Protein AF-A0A6J0BE47-F1 (afdb_monomer_lite)

InterPro domains:
  IPR006875 Sarcoglycan complex subunit protein [PF04790] (50-249)
  IPR027659 Beta-sarcoglycan [PTHR21142] (51-248)

pLDDT: mean 70.29, std 17.67, range [32.28, 96.06]

Radius of gyration: 48.07 Å; chains: 1; bounding box: 128×67×122 Å

Organism: Neodiprion lecontei (NCBI:txid441921)

Structure (mmCIF, N/CA/C/O backbone):
data_AF-A0A6J0BE47-F1
#
_entry.id   AF-A0A6J0BE47-F1
#
loop_
_atom_site.group_PDB
_atom_site.id
_atom_site.type_symbol
_atom_site.label_atom_id
_atom_site.label_alt_id
_atom_site.label_comp_id
_atom_site.label_asym_id
_atom_site.label_entity_id
_atom_site.label_seq_id
_atom_site.pdbx_PDB_ins_code
_atom_site.Cartn_x
_atom_site.Cartn_y
_atom_site.Cartn_z
_atom_site.occupancy
_atom_site.B_iso_or_equiv
_atom_site.auth_seq_id
_atom_site.auth_comp_id
_atom_site.auth_asym_id
_atom_site.auth_atom_id
_atom_site.pdbx_PDB_model_num
ATOM 1 N N . MET A 1 1 ? 49.009 45.629 -25.886 1.00 36.25 1 MET A N 1
ATOM 2 C CA . MET A 1 1 ? 50.258 46.363 -25.590 1.00 36.25 1 MET A CA 1
ATOM 3 C C . MET A 1 1 ? 51.188 45.370 -24.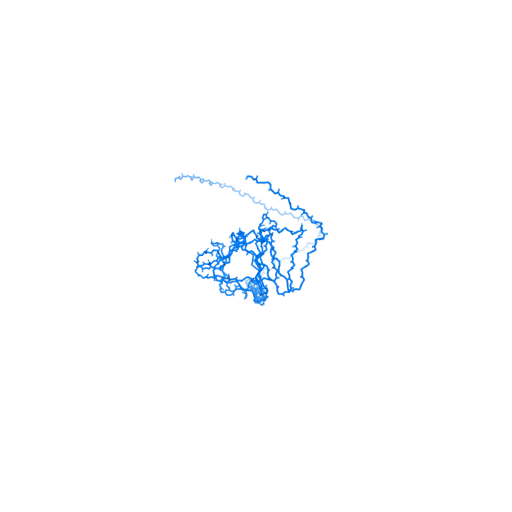891 1.00 36.25 1 MET A C 1
ATOM 5 O O . MET A 1 1 ? 51.024 45.148 -23.706 1.00 36.25 1 MET A O 1
ATOM 9 N N . SER A 1 2 ? 51.802 44.428 -25.613 1.00 39.59 2 SER A N 1
ATOM 10 C CA . SER A 1 2 ? 52.991 44.517 -26.490 1.00 39.59 2 SER A CA 1
ATOM 11 C C . SER A 1 2 ? 54.318 44.462 -25.722 1.00 39.59 2 SER A C 1
ATOM 13 O O . SER A 1 2 ? 54.690 45.449 -25.089 1.00 39.59 2 SER A O 1
ATOM 15 N N . LYS A 1 3 ? 55.012 43.327 -25.860 1.00 40.91 3 LYS A N 1
ATOM 16 C CA . LYS A 1 3 ? 56.464 43.134 -26.071 1.00 40.91 3 LYS A CA 1
ATOM 17 C C . LYS A 1 3 ? 56.686 41.611 -26.057 1.00 40.91 3 LYS A C 1
ATOM 19 O O . LYS A 1 3 ? 56.374 40.988 -25.051 1.00 40.91 3 LYS A O 1
ATOM 24 N N . LEU A 1 4 ? 56.809 40.935 -27.207 1.00 51.59 4 LEU A N 1
ATOM 25 C CA . LEU A 1 4 ? 58.019 40.816 -28.042 1.00 51.59 4 LEU A CA 1
ATOM 26 C C . LEU A 1 4 ? 59.264 40.663 -27.177 1.00 51.59 4 LEU A C 1
ATOM 28 O O . LEU A 1 4 ? 59.586 41.602 -26.463 1.00 51.59 4 LEU A O 1
ATOM 32 N N . ASP A 1 5 ? 59.898 39.496 -27.266 1.00 47.78 5 ASP A N 1
ATOM 33 C CA . ASP A 1 5 ? 61.290 39.401 -27.699 1.00 47.78 5 ASP A CA 1
ATOM 34 C C . ASP A 1 5 ? 61.499 38.021 -28.344 1.00 47.78 5 ASP A C 1
ATOM 36 O O . ASP A 1 5 ? 61.352 36.970 -27.717 1.00 47.78 5 ASP A O 1
ATOM 40 N N . ASP A 1 6 ? 61.738 38.075 -29.653 1.00 49.59 6 ASP A N 1
ATOM 41 C CA . ASP A 1 6 ? 62.355 37.031 -30.456 1.00 49.59 6 ASP A CA 1
ATOM 42 C C . ASP A 1 6 ? 63.818 36.884 -30.021 1.00 49.59 6 ASP A C 1
ATOM 44 O O . ASP A 1 6 ? 64.503 37.892 -29.849 1.00 49.59 6 ASP A O 1
ATOM 48 N N . ASP A 1 7 ? 64.331 35.656 -29.939 1.00 41.53 7 ASP A N 1
ATOM 49 C CA . ASP A 1 7 ? 65.775 35.443 -30.031 1.00 41.53 7 ASP A CA 1
ATOM 50 C C . ASP A 1 7 ? 66.070 34.259 -30.959 1.00 41.53 7 ASP A C 1
ATOM 52 O O . ASP A 1 7 ? 65.857 33.082 -30.652 1.00 41.53 7 ASP A O 1
ATOM 56 N N . LEU A 1 8 ? 66.495 34.624 -32.167 1.00 44.53 8 LEU A N 1
ATOM 57 C CA . LEU A 1 8 ? 67.091 33.764 -33.175 1.00 44.53 8 LEU A CA 1
ATOM 58 C C . LEU A 1 8 ? 68.578 33.644 -32.847 1.00 44.53 8 LEU A C 1
ATOM 60 O O . LEU A 1 8 ? 69.307 34.621 -32.996 1.00 44.53 8 LEU A O 1
ATOM 64 N N . SER A 1 9 ? 69.076 32.445 -32.537 1.00 39.44 9 SER A N 1
ATOM 65 C CA . SER A 1 9 ? 70.497 32.179 -32.772 1.00 39.44 9 SER A CA 1
ATOM 66 C C . SER A 1 9 ? 70.799 30.721 -33.106 1.00 39.44 9 SER A C 1
ATOM 68 O O . SER A 1 9 ? 70.671 29.792 -32.313 1.00 39.44 9 SER A O 1
ATOM 70 N N . ASN A 1 10 ? 71.192 30.595 -34.364 1.00 43.69 10 ASN A N 1
ATOM 71 C CA . ASN A 1 10 ? 71.852 29.520 -35.075 1.00 43.69 10 ASN A CA 1
ATOM 72 C C . ASN A 1 10 ? 73.068 28.943 -34.320 1.00 43.69 10 ASN A C 1
ATOM 74 O O . ASN A 1 10 ? 73.946 29.694 -33.906 1.00 43.69 10 ASN A O 1
ATOM 78 N N . SER A 1 11 ? 73.179 27.615 -34.222 1.00 47.88 11 SER A N 1
ATOM 79 C CA . SER A 1 11 ? 74.484 26.931 -34.201 1.00 47.88 11 SER A CA 1
ATOM 80 C C . SER A 1 11 ? 74.349 25.425 -34.464 1.00 47.88 11 SER A C 1
ATOM 82 O O . SER A 1 11 ? 73.858 24.649 -33.652 1.00 47.88 11 SER A O 1
ATOM 84 N N . ASP A 1 12 ? 74.744 25.060 -35.680 1.00 41.06 12 ASP A N 1
ATOM 85 C CA . ASP A 1 12 ? 75.615 23.942 -36.048 1.00 41.06 12 ASP A CA 1
ATOM 86 C C . ASP A 1 12 ? 75.490 22.559 -35.369 1.00 41.06 12 ASP A C 1
ATOM 88 O O . ASP A 1 12 ? 75.815 22.318 -34.210 1.00 41.06 12 ASP A O 1
ATOM 92 N N . LYS A 1 13 ? 75.148 21.602 -36.243 1.00 44.91 13 LYS A N 1
ATOM 93 C CA . LYS A 1 13 ? 75.362 20.143 -36.192 1.00 44.91 13 LYS A CA 1
ATOM 94 C C . LYS A 1 13 ? 76.808 19.780 -35.755 1.00 44.91 13 LYS A C 1
ATOM 96 O O . LYS A 1 13 ? 77.714 20.575 -35.995 1.00 44.91 13 LYS A O 1
ATOM 101 N N . PRO A 1 14 ? 77.090 18.542 -35.283 1.00 48.34 14 PRO A N 1
ATOM 102 C CA . PRO A 1 14 ? 77.301 17.436 -36.233 1.00 48.34 14 PRO A CA 1
ATOM 103 C C . PRO A 1 14 ? 76.841 16.027 -35.783 1.00 48.34 14 PRO A C 1
ATOM 105 O O . PRO A 1 14 ? 76.916 15.642 -34.625 1.00 48.34 14 PRO A O 1
ATOM 108 N N . LEU A 1 15 ? 76.402 15.260 -36.790 1.00 48.44 15 LEU A N 1
ATOM 109 C CA . LEU A 1 15 ? 76.732 13.856 -37.098 1.00 48.44 15 LEU A CA 1
ATOM 110 C C . LEU A 1 15 ? 77.037 12.886 -35.936 1.00 48.44 15 LEU A C 1
ATOM 112 O O . LEU A 1 15 ? 78.142 12.878 -35.402 1.00 48.44 15 LEU A O 1
ATOM 116 N N . ILE A 1 16 ? 76.147 11.907 -35.729 1.00 45.53 16 ILE A N 1
ATOM 117 C CA . ILE A 1 16 ? 76.537 10.578 -35.230 1.00 45.53 16 ILE A CA 1
ATOM 118 C C . ILE A 1 16 ? 76.177 9.529 -36.284 1.00 45.53 16 ILE A C 1
ATOM 120 O O . ILE A 1 16 ? 75.067 9.010 -36.357 1.00 45.53 16 ILE A O 1
ATOM 124 N N . THR A 1 17 ? 77.169 9.234 -37.116 1.00 43.97 17 THR A N 1
ATOM 125 C CA . THR A 1 17 ? 77.389 7.926 -37.735 1.00 43.97 17 THR A CA 1
ATOM 126 C C . THR A 1 17 ? 78.241 7.099 -36.781 1.00 43.97 17 THR A C 1
ATOM 128 O O . THR A 1 17 ? 79.364 7.503 -36.487 1.00 43.97 17 THR A O 1
ATOM 131 N N . GLN A 1 18 ? 77.777 5.924 -36.357 1.00 44.31 18 GLN A N 1
ATOM 132 C CA . GLN A 1 18 ? 78.669 4.888 -35.835 1.00 44.31 18 GLN A CA 1
ATOM 133 C C . GLN A 1 18 ? 78.236 3.511 -36.340 1.00 44.31 18 GLN A C 1
ATOM 135 O O . GLN A 1 18 ? 77.236 2.942 -35.916 1.00 44.31 18 GLN A O 1
ATOM 140 N N . ASN A 1 19 ? 79.035 3.007 -37.280 1.00 38.12 19 ASN A N 1
ATOM 141 C CA . ASN A 1 19 ? 79.150 1.598 -37.618 1.00 38.12 19 ASN A CA 1
ATOM 142 C C . ASN A 1 19 ? 80.117 0.948 -36.624 1.00 38.12 19 ASN A C 1
ATOM 144 O O . ASN A 1 19 ? 81.231 1.440 -36.453 1.00 38.12 19 ASN A O 1
ATOM 148 N N . PHE A 1 20 ? 79.731 -0.187 -36.053 1.00 38.75 20 PHE A N 1
ATOM 149 C CA . PHE A 1 20 ? 80.649 -1.145 -35.444 1.00 38.75 20 PHE A CA 1
ATOM 150 C C . PHE A 1 20 ? 80.062 -2.543 -35.645 1.00 38.75 20 PHE A C 1
ATOM 152 O O . PHE A 1 20 ? 79.102 -2.909 -34.977 1.00 38.75 20 PHE A O 1
ATOM 159 N N . ASN A 1 21 ? 80.637 -3.327 -36.559 1.00 37.16 21 ASN A N 1
ATOM 160 C CA . ASN A 1 21 ? 80.976 -4.700 -36.200 1.00 37.16 21 ASN A CA 1
ATOM 161 C C . ASN A 1 21 ? 82.066 -5.287 -37.105 1.00 37.16 21 ASN A C 1
ATOM 163 O O . ASN A 1 21 ? 81.846 -5.641 -38.259 1.00 37.16 21 ASN A O 1
ATOM 167 N N . GLN A 1 22 ? 83.263 -5.286 -36.521 1.00 39.03 22 GLN A N 1
ATOM 168 C CA . GLN A 1 22 ? 84.246 -6.365 -36.461 1.00 39.03 22 GLN A CA 1
ATOM 169 C C . GLN A 1 22 ? 84.356 -7.342 -37.638 1.00 39.03 22 GLN A C 1
ATOM 171 O O . GLN A 1 22 ? 83.590 -8.283 -37.814 1.00 39.03 22 GLN A O 1
ATOM 176 N N . ASN A 1 23 ? 85.457 -7.139 -38.355 1.00 32.97 23 ASN A N 1
ATOM 177 C CA . ASN A 1 23 ? 86.128 -8.091 -39.219 1.00 32.97 23 ASN A CA 1
ATOM 178 C C . ASN A 1 23 ? 86.939 -9.086 -38.361 1.00 32.97 23 ASN A C 1
ATOM 180 O O . ASN A 1 23 ? 87.526 -8.656 -37.369 1.00 32.97 23 ASN A O 1
ATOM 184 N N . ASN A 1 24 ? 86.994 -10.366 -38.754 1.00 36.69 24 ASN A N 1
ATOM 185 C CA . ASN A 1 24 ? 88.141 -11.279 -38.590 1.00 36.69 24 ASN A CA 1
ATOM 186 C C . ASN A 1 24 ? 87.805 -12.666 -39.175 1.00 36.69 24 ASN A C 1
ATOM 188 O O . ASN A 1 24 ? 87.091 -13.440 -38.546 1.00 36.69 24 ASN A O 1
ATOM 192 N N . ASN A 1 25 ? 88.371 -13.019 -40.334 1.00 34.97 25 ASN A N 1
ATOM 193 C CA . ASN A 1 25 ? 89.325 -14.130 -40.405 1.00 34.97 25 ASN A CA 1
ATOM 194 C C . ASN A 1 25 ? 90.019 -14.247 -41.770 1.00 34.97 25 ASN A C 1
ATOM 196 O O . ASN A 1 25 ? 89.529 -13.811 -42.807 1.00 34.97 25 ASN A O 1
ATOM 200 N N . VAL A 1 26 ? 91.218 -14.806 -41.675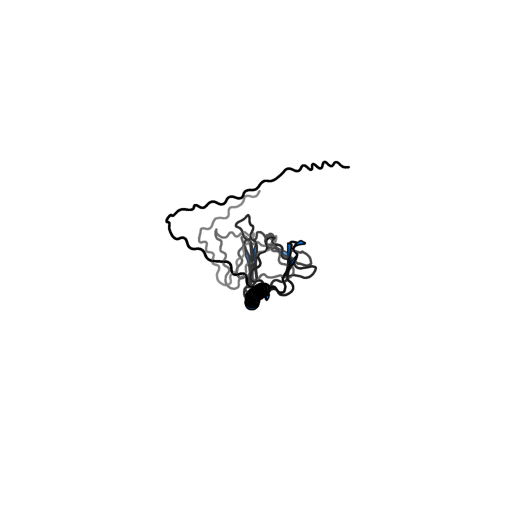 1.00 37.16 26 VAL A N 1
ATOM 201 C CA . VAL A 1 26 ? 92.359 -14.798 -42.593 1.00 37.16 26 VAL A CA 1
ATOM 202 C C . VAL A 1 26 ? 92.269 -15.934 -43.626 1.00 37.16 26 VAL A C 1
ATOM 204 O O . VAL A 1 26 ? 91.731 -16.990 -43.316 1.00 37.16 26 VAL A O 1
ATOM 207 N N . VAL A 1 27 ? 92.852 -15.737 -44.818 1.00 36.44 27 VAL A N 1
ATOM 208 C CA . VAL A 1 27 ? 93.863 -16.597 -45.492 1.00 36.44 27 VAL A CA 1
ATOM 209 C C . VAL A 1 27 ? 93.905 -16.297 -46.999 1.00 36.44 27 VAL A C 1
ATOM 211 O O . VAL A 1 27 ? 92.924 -15.942 -47.641 1.00 36.44 27 VAL A O 1
ATOM 214 N N . SER A 1 28 ? 95.131 -16.350 -47.501 1.00 38.53 28 SER A N 1
ATOM 215 C CA . SER A 1 28 ? 95.681 -15.866 -48.756 1.00 38.53 28 SER A CA 1
ATOM 216 C C . SER A 1 28 ? 95.342 -16.687 -50.009 1.00 38.53 28 SER A C 1
ATOM 218 O O . SER A 1 28 ? 94.909 -17.832 -49.940 1.00 38.53 28 SER A O 1
ATOM 220 N N . LEU A 1 29 ? 95.753 -16.089 -51.139 1.00 32.28 29 LEU A N 1
ATOM 221 C CA . LEU A 1 29 ? 96.342 -16.711 -52.336 1.00 32.28 29 LEU A CA 1
ATOM 222 C C . LEU A 1 29 ? 95.445 -16.747 -53.585 1.00 32.28 29 LEU A C 1
ATOM 224 O O . LEU A 1 29 ? 94.452 -17.457 -53.645 1.00 32.28 29 LEU A O 1
ATOM 228 N N . GLY A 1 30 ? 95.883 -16.041 -54.637 1.00 33.03 30 GLY A N 1
ATOM 229 C CA . GLY A 1 30 ? 95.417 -16.291 -56.005 1.00 33.03 30 GLY A CA 1
ATOM 230 C C . GLY A 1 30 ? 95.186 -15.043 -56.852 1.00 33.03 30 GLY A C 1
ATOM 231 O O . GLY A 1 30 ? 94.082 -14.529 -56.949 1.00 33.03 30 GLY A O 1
ATOM 232 N N . LYS A 1 31 ? 96.243 -14.579 -57.515 1.00 36.06 31 LYS A N 1
ATOM 233 C CA . LYS A 1 31 ? 96.233 -13.560 -58.571 1.00 36.06 31 LYS A CA 1
ATOM 234 C C . LYS A 1 31 ? 95.618 -14.137 -59.854 1.00 36.06 31 LYS A C 1
ATOM 236 O O . LYS A 1 31 ? 96.175 -15.095 -60.374 1.00 36.06 31 LYS A O 1
ATOM 241 N N . ALA A 1 32 ? 94.598 -13.501 -60.434 1.00 35.31 32 ALA A N 1
ATOM 242 C CA . ALA A 1 32 ? 94.396 -13.479 -61.888 1.00 35.31 32 ALA A CA 1
ATOM 243 C C . ALA A 1 32 ? 93.455 -12.344 -62.317 1.00 35.31 32 ALA A C 1
ATOM 245 O O . ALA A 1 32 ? 92.525 -11.959 -61.622 1.00 35.31 32 ALA A O 1
ATOM 246 N N . ARG A 1 33 ? 93.780 -11.795 -63.480 1.00 35.81 33 ARG A N 1
ATOM 247 C CA . ARG A 1 33 ? 93.355 -10.538 -64.092 1.00 35.81 33 ARG A CA 1
ATOM 248 C C . ARG A 1 33 ? 92.400 -10.874 -65.244 1.00 35.81 33 ARG A C 1
ATOM 250 O O . ARG A 1 33 ? 92.713 -11.777 -66.009 1.00 35.81 33 ARG A O 1
ATOM 257 N N . GLY A 1 34 ? 91.304 -10.135 -65.407 1.00 33.41 34 GLY A N 1
ATOM 258 C CA . GLY A 1 34 ? 90.410 -10.245 -66.572 1.00 33.41 34 GLY A CA 1
ATOM 259 C C . GLY A 1 34 ? 89.358 -9.136 -66.554 1.00 33.41 34 GLY A C 1
ATOM 260 O O . GLY A 1 34 ? 88.431 -9.185 -65.762 1.00 33.41 34 GLY A O 1
ATOM 261 N N . THR A 1 35 ? 89.651 -7.992 -67.177 1.00 33.62 35 THR A N 1
ATOM 262 C CA . THR A 1 35 ? 89.103 -7.549 -68.480 1.00 33.62 35 THR A CA 1
ATOM 263 C C . THR A 1 35 ? 87.635 -7.124 -68.438 1.00 33.62 35 THR A C 1
ATOM 265 O O . THR A 1 35 ? 86.729 -7.944 -68.339 1.00 33.62 35 THR A O 1
ATOM 268 N N . MET A 1 36 ? 87.455 -5.806 -68.578 1.00 42.19 36 MET A N 1
ATOM 269 C CA . MET A 1 36 ? 86.211 -5.099 -68.876 1.00 42.19 36 MET A CA 1
ATOM 270 C C . MET A 1 36 ? 85.424 -5.753 -70.016 1.00 42.19 36 MET A C 1
ATOM 272 O O . MET A 1 36 ? 85.999 -6.115 -71.044 1.00 42.19 36 MET A O 1
ATOM 276 N N . LYS A 1 37 ? 84.097 -5.774 -69.874 1.00 35.56 37 LYS A N 1
ATOM 277 C CA . LYS A 1 37 ? 83.178 -5.810 -71.008 1.00 35.56 37 LYS A CA 1
ATOM 278 C C . LYS A 1 37 ? 82.039 -4.833 -70.740 1.00 35.56 37 LYS A C 1
ATOM 280 O O . LYS A 1 37 ? 81.148 -5.101 -69.942 1.00 35.56 37 LYS A O 1
ATOM 285 N N . ASP A 1 38 ? 82.155 -3.679 -71.380 1.00 44.16 38 ASP A N 1
ATOM 286 C CA . ASP A 1 38 ? 81.067 -2.738 -71.598 1.00 44.16 38 ASP A CA 1
ATOM 287 C C . ASP A 1 38 ? 80.111 -3.329 -72.648 1.00 44.16 38 ASP A C 1
ATOM 289 O O . ASP A 1 38 ? 80.543 -4.052 -73.555 1.00 44.16 38 ASP A O 1
ATOM 293 N N . GLY A 1 39 ? 78.813 -3.079 -72.500 1.00 35.91 39 GLY A N 1
ATOM 294 C CA . GLY A 1 39 ? 77.796 -3.692 -73.351 1.00 35.91 39 GLY A CA 1
ATOM 295 C C . GLY A 1 39 ? 76.375 -3.557 -72.822 1.00 35.91 39 GLY A C 1
ATOM 296 O O . GLY A 1 39 ? 75.820 -4.517 -72.303 1.00 35.91 39 GLY A O 1
ATOM 297 N N . SER A 1 40 ? 75.806 -2.362 -73.010 1.00 44.91 40 SER A N 1
ATOM 298 C CA . SER A 1 40 ? 74.410 -2.087 -73.401 1.00 44.91 40 SER A CA 1
ATOM 299 C C . SER A 1 40 ? 73.279 -2.947 -72.814 1.00 44.91 40 SER A C 1
ATOM 301 O O . SER A 1 40 ? 73.156 -4.114 -73.173 1.00 44.91 40 SER A O 1
ATOM 303 N N . SER A 1 41 ? 72.327 -2.320 -72.105 1.00 36.44 41 SER A N 1
ATOM 304 C CA . SER A 1 41 ? 70.873 -2.508 -72.319 1.00 36.44 41 SER A CA 1
ATOM 305 C C . SER A 1 41 ? 70.036 -1.569 -71.441 1.00 36.44 41 SER A C 1
ATOM 307 O O . SER A 1 41 ? 70.075 -1.627 -70.216 1.00 36.44 41 SER A O 1
ATOM 309 N N . ARG A 1 42 ? 69.218 -0.733 -72.091 1.00 47.75 42 ARG A N 1
ATOM 310 C CA . ARG A 1 42 ? 68.018 -0.115 -71.506 1.00 47.75 42 ARG A CA 1
ATOM 311 C C . ARG A 1 42 ? 67.118 -1.207 -70.911 1.00 47.75 42 ARG A C 1
ATOM 313 O O . ARG A 1 42 ? 66.815 -2.158 -71.620 1.00 47.75 42 ARG A O 1
ATOM 320 N N . SER A 1 43 ? 66.574 -1.014 -69.711 1.00 35.66 43 SER A N 1
ATOM 321 C CA . SER A 1 43 ? 65.184 -1.413 -69.436 1.00 35.66 43 SER A CA 1
ATOM 322 C C . SER A 1 43 ? 64.622 -0.690 -68.209 1.00 35.66 43 SER A C 1
ATOM 324 O O . SER A 1 43 ? 64.929 -0.964 -67.055 1.00 35.66 43 SER A O 1
ATOM 326 N N . SER A 1 44 ? 63.761 0.273 -68.500 1.00 50.47 44 SER A N 1
ATOM 327 C CA . SER A 1 44 ? 62.775 0.863 -67.607 1.00 50.47 44 SER A CA 1
ATOM 328 C C . SER A 1 44 ? 61.802 -0.212 -67.110 1.00 50.47 44 SER A C 1
ATOM 330 O O . SER A 1 44 ? 60.849 -0.530 -67.815 1.00 50.47 44 SER A O 1
ATOM 332 N N . THR A 1 45 ? 62.025 -0.793 -65.929 1.00 45.03 45 THR A N 1
ATOM 333 C CA . THR A 1 45 ? 61.049 -1.696 -65.283 1.00 45.03 45 THR A CA 1
ATOM 334 C C . THR A 1 45 ? 61.153 -1.660 -63.753 1.00 45.03 45 THR A C 1
ATOM 336 O O . THR A 1 45 ? 61.503 -2.647 -63.116 1.00 45.03 45 THR A O 1
ATOM 339 N N . THR A 1 46 ? 60.826 -0.532 -63.118 1.00 47.69 46 THR A N 1
ATOM 340 C CA . THR A 1 46 ? 60.695 -0.488 -61.642 1.00 47.69 46 THR A CA 1
ATOM 341 C C . THR A 1 46 ? 59.319 -0.070 -61.123 1.00 47.69 46 THR A C 1
ATOM 343 O O . THR A 1 46 ? 59.033 -0.334 -59.958 1.00 47.69 46 THR A O 1
ATOM 346 N N . ASP A 1 47 ? 58.406 0.435 -61.959 1.00 52.81 47 ASP A N 1
ATOM 347 C CA . ASP A 1 47 ? 57.096 0.908 -61.469 1.00 52.81 47 ASP A CA 1
ATOM 348 C C . ASP A 1 47 ? 56.016 -0.182 -61.324 1.00 52.81 47 ASP A C 1
ATOM 350 O O . ASP A 1 47 ? 55.137 -0.084 -60.469 1.00 52.81 47 ASP A O 1
ATOM 354 N N . VAL A 1 48 ? 56.111 -1.299 -62.053 1.00 51.97 48 VAL A N 1
ATOM 355 C CA . VAL A 1 48 ? 55.040 -2.324 -62.083 1.00 51.97 48 VAL A CA 1
ATOM 356 C C . VAL A 1 48 ? 54.965 -3.159 -60.788 1.00 51.97 48 VAL A C 1
ATOM 358 O O . VAL A 1 48 ? 53.930 -3.746 -60.465 1.00 51.97 48 VAL A O 1
ATOM 361 N N . SER A 1 49 ? 56.050 -3.216 -60.006 1.00 53.81 49 SER A N 1
ATOM 362 C CA . SER A 1 49 ? 56.103 -4.006 -58.762 1.00 53.81 49 SER A CA 1
ATOM 363 C C . SER A 1 49 ? 55.491 -3.289 -57.549 1.00 53.81 49 SER A C 1
ATOM 365 O O . SER A 1 49 ? 55.074 -3.945 -56.591 1.00 53.81 49 SER A O 1
ATOM 367 N N . SER A 1 50 ? 55.408 -1.955 -57.597 1.00 56.22 50 SER A N 1
ATOM 368 C CA . SER A 1 50 ? 54.835 -1.116 -56.537 1.00 56.22 50 SER A CA 1
ATOM 369 C C . SER A 1 50 ? 53.305 -1.141 -56.576 1.00 56.22 50 SER A C 1
ATOM 371 O O . SER A 1 50 ? 52.652 -1.282 -55.539 1.00 56.22 50 SER A O 1
ATOM 373 N N . GLU A 1 51 ? 52.716 -1.125 -57.775 1.00 58.91 51 GLU A N 1
ATOM 374 C CA . GLU A 1 51 ? 51.260 -1.143 -57.940 1.00 58.91 51 GLU A CA 1
ATOM 375 C C . GLU A 1 51 ? 50.626 -2.461 -57.482 1.00 58.91 51 GLU A C 1
ATOM 377 O O . GLU A 1 51 ? 49.636 -2.449 -56.754 1.00 58.91 51 GLU A O 1
ATOM 382 N N . ARG A 1 52 ? 51.236 -3.615 -57.789 1.00 66.50 52 ARG A N 1
ATOM 383 C CA . ARG A 1 52 ? 50.734 -4.935 -57.347 1.00 66.50 52 ARG A CA 1
ATOM 384 C C . ARG A 1 52 ? 50.693 -5.081 -55.823 1.00 66.50 52 ARG A C 1
ATOM 386 O O . ARG A 1 52 ? 49.768 -5.685 -55.283 1.00 66.50 52 ARG A O 1
ATOM 393 N N . LYS A 1 53 ? 51.671 -4.496 -55.121 1.00 73.56 53 LYS A N 1
ATOM 394 C CA . LYS A 1 53 ? 51.704 -4.470 -53.649 1.00 73.56 53 LYS A CA 1
ATOM 395 C C . LYS A 1 53 ? 50.596 -3.583 -53.082 1.00 73.56 53 LYS A C 1
ATOM 397 O O . LYS A 1 53 ? 49.980 -3.959 -52.089 1.00 73.56 53 LYS A O 1
ATOM 402 N N . ARG A 1 54 ? 50.283 -2.461 -53.744 1.00 80.38 54 ARG A N 1
ATOM 403 C CA . ARG A 1 54 ? 49.138 -1.608 -53.386 1.00 80.38 54 ARG A CA 1
ATOM 404 C C . ARG A 1 54 ? 47.815 -2.357 -53.549 1.00 80.38 54 ARG A C 1
ATOM 406 O O . ARG A 1 54 ? 47.023 -2.339 -52.617 1.00 80.38 54 ARG A O 1
ATOM 413 N N . TYR A 1 55 ? 47.603 -3.084 -54.648 1.00 81.12 55 TYR A N 1
ATOM 414 C CA . TYR A 1 55 ? 46.382 -3.888 -54.829 1.00 81.12 55 TYR A CA 1
ATOM 415 C C . TYR A 1 55 ? 46.221 -4.987 -53.770 1.00 81.12 55 TYR A C 1
ATOM 417 O O . TYR A 1 55 ? 45.115 -5.208 -53.286 1.00 81.12 55 TYR A O 1
ATOM 425 N N . CYS A 1 56 ? 47.315 -5.632 -53.355 1.00 83.00 56 CYS A N 1
ATOM 426 C CA . CYS A 1 56 ? 47.287 -6.613 -52.267 1.00 83.00 56 CYS A CA 1
AT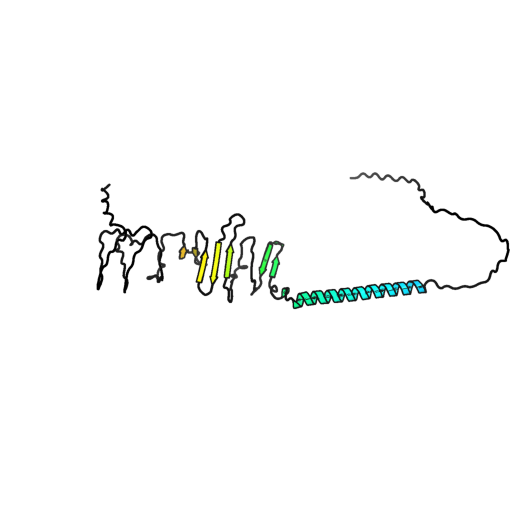OM 427 C C . CYS A 1 56 ? 46.859 -5.978 -50.930 1.00 83.00 56 CYS A C 1
ATOM 429 O O . CYS A 1 56 ? 46.004 -6.519 -50.232 1.00 83.00 56 CYS A O 1
ATOM 431 N N . LEU A 1 57 ? 47.389 -4.792 -50.608 1.00 86.62 57 LEU A N 1
ATOM 432 C CA . LEU A 1 57 ? 46.993 -4.045 -49.411 1.00 86.62 57 LEU A CA 1
ATOM 433 C C . LEU A 1 57 ? 45.524 -3.611 -49.466 1.00 86.62 57 LEU A C 1
ATOM 435 O O . LEU A 1 57 ? 44.806 -3.787 -48.487 1.00 86.62 57 LEU A O 1
ATOM 439 N N . TRP A 1 58 ? 45.058 -3.106 -50.610 1.00 91.19 58 TRP A N 1
ATOM 440 C CA . TRP A 1 58 ? 43.653 -2.734 -50.801 1.00 91.19 58 TRP A CA 1
ATOM 441 C C . TRP A 1 58 ? 42.709 -3.937 -50.673 1.00 91.19 58 TRP A C 1
ATOM 443 O O . TRP A 1 58 ? 41.667 -3.820 -50.032 1.00 91.19 58 TRP A O 1
ATOM 453 N N . MET A 1 59 ? 43.092 -5.108 -51.191 1.00 90.69 59 MET A N 1
ATOM 454 C CA . MET A 1 59 ? 42.326 -6.349 -51.016 1.00 90.69 59 MET A CA 1
ATOM 455 C C . MET A 1 59 ? 42.303 -6.825 -49.560 1.00 90.69 59 MET A C 1
ATOM 457 O O . MET A 1 59 ? 41.262 -7.274 -49.087 1.00 90.69 59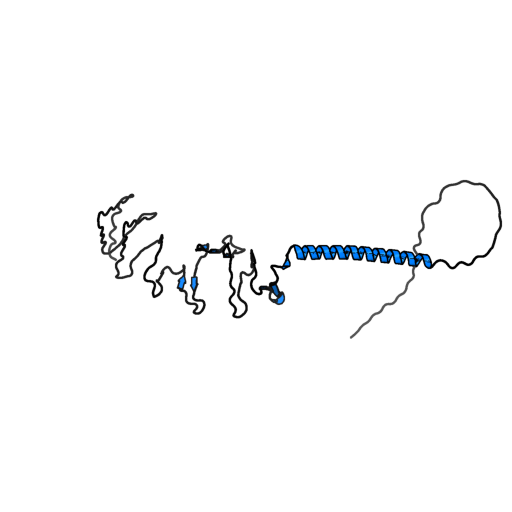 MET A O 1
ATOM 461 N N . LEU A 1 60 ? 43.414 -6.699 -48.826 1.00 88.56 60 LEU A N 1
ATOM 462 C CA . LEU A 1 60 ? 43.474 -7.035 -47.401 1.00 88.56 60 LEU A CA 1
ATOM 463 C C . LEU A 1 60 ? 42.583 -6.104 -46.564 1.00 88.56 60 LEU A C 1
ATOM 465 O O . LEU A 1 60 ? 41.849 -6.575 -45.698 1.00 88.56 60 LEU A O 1
ATOM 469 N N . ILE A 1 61 ? 42.617 -4.799 -46.847 1.00 94.00 61 ILE A N 1
ATOM 470 C CA . ILE A 1 61 ? 41.761 -3.793 -46.201 1.00 94.00 61 ILE A CA 1
ATOM 471 C C . ILE A 1 61 ? 40.288 -4.085 -46.491 1.00 94.00 61 ILE A C 1
ATOM 473 O O . ILE A 1 61 ? 39.469 -4.057 -45.576 1.00 94.00 61 ILE A O 1
ATOM 477 N N . PHE A 1 62 ? 39.954 -4.415 -47.741 1.00 93.44 62 PHE A N 1
ATOM 478 C CA . PHE A 1 62 ? 38.597 -4.794 -48.124 1.00 93.44 62 PHE A CA 1
ATOM 479 C C . PHE A 1 62 ? 38.134 -6.060 -47.393 1.00 93.44 62 PHE A C 1
ATOM 481 O O . PHE A 1 62 ? 37.053 -6.065 -46.811 1.00 93.44 62 PHE A O 1
ATOM 488 N N . LEU A 1 63 ? 38.965 -7.106 -47.352 1.00 92.81 63 LEU A N 1
ATOM 489 C CA . LEU A 1 63 ? 38.660 -8.354 -46.649 1.00 92.81 63 LEU A CA 1
ATOM 490 C C . LEU A 1 63 ? 38.451 -8.124 -45.145 1.00 92.81 63 LEU A C 1
ATOM 492 O O . LEU A 1 63 ? 37.494 -8.640 -44.569 1.00 92.81 63 LEU A O 1
ATOM 496 N N . LEU A 1 64 ? 39.313 -7.320 -44.516 1.00 93.00 64 LEU A N 1
ATOM 497 C CA . LEU A 1 64 ? 39.178 -6.953 -43.108 1.00 93.00 64 LEU A CA 1
ATOM 498 C C . LEU A 1 64 ? 37.914 -6.115 -42.867 1.00 93.00 64 LEU A C 1
ATOM 500 O O . LEU A 1 64 ? 37.223 -6.319 -41.870 1.00 93.00 64 LEU A O 1
ATOM 504 N N . GLY A 1 65 ? 37.577 -5.228 -43.805 1.00 95.19 65 GLY A N 1
ATOM 505 C CA . GLY A 1 65 ? 36.335 -4.462 -43.805 1.00 95.19 65 GLY A CA 1
ATOM 506 C C . GLY A 1 65 ? 35.104 -5.362 -43.860 1.00 95.19 65 GLY A C 1
ATOM 507 O O . GLY A 1 65 ? 34.213 -5.211 -43.031 1.00 95.19 65 GLY A O 1
ATOM 508 N N . VAL A 1 66 ? 35.077 -6.347 -44.762 1.00 96.06 66 VAL A N 1
ATOM 509 C CA . VAL A 1 66 ? 33.985 -7.332 -44.864 1.00 96.06 66 VAL A CA 1
ATOM 510 C C . VAL A 1 66 ? 33.871 -8.163 -43.585 1.00 96.06 66 VAL A C 1
ATOM 512 O O . VAL A 1 66 ? 32.768 -8.342 -43.074 1.00 96.06 66 VAL A O 1
ATOM 515 N N . MET A 1 67 ? 34.994 -8.617 -43.021 1.00 95.44 67 MET A N 1
ATOM 516 C CA . MET A 1 67 ? 35.009 -9.350 -41.750 1.00 95.44 67 MET A CA 1
ATOM 517 C C . MET A 1 67 ? 34.433 -8.501 -40.603 1.00 95.44 67 MET A C 1
ATOM 519 O O . MET A 1 67 ? 33.608 -8.978 -39.823 1.00 95.44 67 MET A O 1
ATOM 523 N N . GLY A 1 68 ? 34.822 -7.225 -40.528 1.00 95.56 68 GLY A N 1
ATOM 524 C CA . GLY A 1 68 ? 34.281 -6.268 -39.563 1.00 95.56 68 GLY A CA 1
ATOM 525 C C . GLY A 1 68 ? 32.788 -6.006 -39.765 1.00 95.56 68 GLY A C 1
ATOM 526 O O . GLY A 1 68 ? 32.036 -5.978 -38.794 1.00 95.56 68 GLY A O 1
ATOM 527 N N . LEU A 1 69 ? 32.341 -5.888 -41.015 1.00 95.88 69 LEU A N 1
ATOM 528 C CA . LEU A 1 69 ? 30.939 -5.672 -41.371 1.00 95.88 69 LEU A CA 1
ATOM 529 C C . LEU A 1 69 ? 30.071 -6.889 -41.014 1.00 95.88 69 LEU A C 1
ATOM 531 O O . LEU A 1 69 ? 28.976 -6.728 -40.482 1.00 95.88 69 LEU A O 1
ATOM 535 N N . CYS A 1 70 ? 30.578 -8.107 -41.222 1.00 95.50 70 CYS A N 1
ATOM 536 C CA . CYS A 1 70 ? 29.933 -9.337 -40.758 1.00 95.50 70 CYS A CA 1
ATOM 537 C C . CYS A 1 70 ? 29.826 -9.382 -39.231 1.00 95.50 70 CYS A C 1
ATOM 539 O O . CYS A 1 70 ? 28.759 -9.693 -38.707 1.00 95.50 70 CYS A O 1
ATOM 541 N N . ASN A 1 71 ? 30.892 -9.024 -38.510 1.00 93.62 71 ASN A N 1
ATOM 542 C CA . ASN A 1 71 ? 30.854 -8.953 -37.047 1.00 93.62 71 ASN A CA 1
ATOM 543 C C . ASN A 1 71 ? 29.887 -7.872 -36.546 1.00 93.62 71 ASN A C 1
ATOM 545 O O . ASN A 1 71 ? 29.205 -8.074 -35.540 1.00 93.62 71 ASN A O 1
ATOM 549 N N . LEU A 1 72 ? 29.781 -6.751 -37.262 1.00 92.81 72 LEU A N 1
ATOM 550 C CA . LEU A 1 72 ? 28.806 -5.703 -36.982 1.00 92.81 72 LEU A CA 1
ATOM 551 C C . LEU A 1 72 ? 27.380 -6.218 -37.193 1.00 92.81 72 LEU A C 1
ATOM 553 O O . LEU A 1 72 ? 26.553 -6.083 -36.297 1.00 92.81 72 LEU A O 1
ATOM 557 N N . PHE A 1 73 ? 27.099 -6.864 -38.326 1.00 94.56 73 PHE A N 1
ATOM 558 C CA . PHE A 1 73 ? 25.785 -7.448 -38.591 1.00 94.56 73 PHE A CA 1
ATOM 559 C C . PHE A 1 73 ? 25.417 -8.544 -37.596 1.00 94.56 73 PHE A C 1
ATOM 561 O O . PHE A 1 73 ? 24.270 -8.597 -37.156 1.00 94.56 73 PHE A O 1
ATOM 568 N N . LEU A 1 74 ? 26.369 -9.386 -37.196 1.00 90.56 74 LEU A N 1
ATOM 569 C CA . LEU A 1 74 ? 26.148 -10.413 -36.182 1.00 90.56 74 LEU A CA 1
ATOM 570 C C . LEU A 1 74 ? 25.847 -9.778 -34.822 1.00 90.56 74 LEU A C 1
ATOM 572 O O . LEU A 1 74 ? 24.895 -10.182 -34.163 1.00 90.56 74 LEU A O 1
ATOM 576 N N . SER A 1 75 ? 26.578 -8.727 -34.449 1.00 90.69 75 SER A N 1
ATOM 577 C CA . SER A 1 75 ? 26.309 -7.962 -33.228 1.00 90.69 75 SER A CA 1
ATOM 578 C C . SER A 1 75 ? 24.922 -7.315 -33.267 1.00 90.69 75 SER A C 1
ATOM 580 O O . SER A 1 75 ? 24.150 -7.485 -32.329 1.00 90.69 75 SER A O 1
ATOM 582 N N . ILE A 1 76 ? 24.556 -6.650 -34.369 1.00 88.56 76 ILE A N 1
ATOM 583 C CA . ILE A 1 76 ? 23.220 -6.060 -34.566 1.00 88.56 76 ILE A CA 1
ATOM 584 C C . ILE A 1 76 ? 22.136 -7.138 -34.492 1.00 88.56 76 ILE A C 1
ATOM 586 O O . ILE A 1 76 ? 21.123 -6.941 -33.829 1.00 88.56 76 ILE A O 1
ATOM 590 N N . THR A 1 77 ? 22.353 -8.290 -35.129 1.00 88.19 77 THR A N 1
ATOM 591 C CA . THR A 1 77 ? 21.402 -9.410 -35.121 1.00 88.19 77 THR A CA 1
ATOM 592 C C . THR A 1 77 ? 21.240 -9.973 -33.714 1.00 88.19 77 THR A C 1
ATOM 594 O O . THR A 1 77 ? 20.117 -10.226 -33.297 1.00 88.19 77 THR A O 1
ATOM 597 N N . ILE A 1 78 ? 22.327 -10.112 -32.950 1.00 87.19 78 ILE A N 1
ATOM 598 C CA . ILE A 1 78 ? 22.273 -10.512 -31.540 1.00 87.19 78 ILE A CA 1
ATOM 599 C C . ILE A 1 78 ? 21.468 -9.489 -30.730 1.00 87.19 78 ILE A C 1
ATOM 601 O O . ILE A 1 78 ? 20.547 -9.885 -30.023 1.00 87.19 78 ILE A O 1
ATOM 605 N N . PHE A 1 79 ? 21.739 -8.188 -30.871 1.00 82.94 79 PHE A N 1
ATOM 606 C CA . PHE A 1 79 ? 20.973 -7.141 -30.182 1.00 82.94 79 PHE A CA 1
ATOM 607 C C . PHE A 1 79 ? 19.484 -7.133 -30.570 1.00 82.94 79 PHE A C 1
ATOM 609 O O . PHE A 1 79 ? 18.627 -6.949 -29.704 1.00 82.94 79 PHE A O 1
ATOM 616 N N . ALA A 1 80 ? 19.164 -7.374 -31.844 1.00 75.25 80 ALA A N 1
ATOM 617 C CA . ALA A 1 80 ? 17.793 -7.431 -32.346 1.00 75.25 80 ALA A CA 1
ATOM 618 C C . ALA A 1 80 ? 17.044 -8.688 -31.864 1.00 75.25 80 ALA A C 1
ATOM 620 O O . ALA A 1 80 ? 15.906 -8.599 -31.405 1.00 75.25 80 ALA A O 1
ATOM 621 N N . VAL A 1 81 ? 17.685 -9.860 -31.926 1.00 78.38 81 VAL A N 1
ATOM 622 C CA . VAL A 1 81 ? 17.083 -11.153 -31.556 1.00 78.38 81 VAL A CA 1
ATOM 623 C C . VAL A 1 81 ? 16.982 -11.320 -30.041 1.00 78.38 81 VAL A C 1
ATOM 625 O O . VAL A 1 81 ? 15.987 -11.863 -29.563 1.00 78.38 81 VAL A O 1
ATOM 628 N N . LEU A 1 82 ? 17.942 -10.804 -29.266 1.00 70.88 82 LEU A N 1
ATOM 629 C CA . LEU A 1 82 ? 17.873 -10.807 -27.799 1.00 70.88 82 LEU A CA 1
ATOM 630 C C . LEU A 1 82 ? 16.803 -9.858 -27.236 1.00 70.88 82 LEU A C 1
ATOM 632 O O . LEU A 1 82 ? 16.673 -9.762 -26.018 1.00 70.88 82 LEU A O 1
ATOM 636 N N . ARG A 1 83 ? 16.018 -9.178 -28.088 1.00 57.06 83 ARG A N 1
ATOM 637 C CA . ARG A 1 83 ? 14.905 -8.297 -27.690 1.00 57.06 83 ARG A CA 1
ATOM 638 C C . ARG A 1 83 ? 15.281 -7.305 -26.586 1.00 57.06 83 ARG A C 1
ATOM 640 O O . ARG A 1 83 ? 14.439 -6.938 -25.771 1.00 57.06 83 ARG A O 1
ATOM 647 N N . MET A 1 84 ? 16.526 -6.832 -26.563 1.00 56.09 84 MET A N 1
ATOM 648 C CA . MET A 1 84 ? 16.985 -5.928 -25.505 1.00 56.09 84 MET A CA 1
ATOM 649 C C . MET A 1 84 ? 16.305 -4.548 -25.594 1.00 56.09 84 MET A C 1
ATOM 651 O O . MET A 1 84 ? 16.255 -3.831 -24.605 1.00 56.09 84 MET A O 1
ATOM 655 N N . ASN A 1 85 ? 15.693 -4.228 -26.744 1.00 51.16 85 ASN A N 1
ATOM 656 C CA . ASN A 1 85 ? 15.007 -2.956 -26.993 1.00 51.16 85 ASN A CA 1
ATOM 657 C C . ASN A 1 85 ? 13.474 -3.050 -27.084 1.00 51.16 85 ASN A C 1
ATOM 659 O O . ASN A 1 85 ? 12.813 -2.022 -27.019 1.00 51.16 85 ASN A O 1
ATOM 663 N N . GLN A 1 86 ? 12.875 -4.242 -27.185 1.00 47.34 86 GLN A N 1
ATOM 664 C CA . GLN A 1 86 ? 11.428 -4.353 -27.453 1.00 47.34 86 GLN A CA 1
ATOM 665 C C . GLN A 1 86 ? 10.543 -4.142 -26.206 1.00 47.34 86 GLN A C 1
ATOM 667 O O . GLN A 1 86 ? 9.321 -4.140 -26.290 1.00 47.34 86 GLN A O 1
ATOM 672 N N . ARG A 1 87 ? 11.159 -3.945 -25.034 1.00 51.34 87 ARG A N 1
ATOM 673 C CA . ARG A 1 87 ? 10.485 -3.540 -23.786 1.00 51.34 87 ARG A CA 1
ATOM 674 C C . ARG A 1 87 ? 10.795 -2.098 -23.361 1.00 51.34 87 ARG A C 1
ATOM 676 O O . ARG A 1 87 ? 10.284 -1.653 -22.341 1.00 51.34 87 ARG A O 1
ATOM 683 N N . MET A 1 88 ? 11.619 -1.376 -24.127 1.00 55.94 88 MET A N 1
ATOM 684 C CA . MET A 1 88 ? 12.059 -0.003 -23.834 1.00 55.94 88 MET A CA 1
ATOM 685 C C . MET A 1 88 ? 11.634 1.001 -24.916 1.00 55.94 88 MET A C 1
ATOM 687 O O . MET A 1 88 ? 12.182 2.097 -24.984 1.00 55.94 88 MET A O 1
ATOM 691 N N . GLU A 1 89 ? 10.654 0.657 -25.757 1.00 53.06 89 GLU A N 1
ATOM 692 C CA . GLU A 1 89 ? 10.168 1.513 -26.860 1.00 53.06 89 GLU A CA 1
ATOM 693 C C . GLU A 1 89 ? 9.531 2.833 -26.382 1.00 53.06 89 GLU A C 1
ATOM 695 O O . GLU A 1 89 ? 9.191 3.700 -27.181 1.00 53.06 89 GLU A O 1
ATOM 700 N N . SER A 1 90 ? 9.400 2.996 -25.069 1.00 58.78 90 SER A N 1
ATOM 701 C CA . SER A 1 90 ? 8.737 4.098 -24.396 1.00 58.78 90 SER A CA 1
ATOM 702 C C . SER A 1 90 ? 9.637 4.904 -23.460 1.00 58.78 90 SER A C 1
ATOM 704 O O . SER A 1 90 ? 9.127 5.789 -22.785 1.00 58.78 90 SER A O 1
ATOM 706 N N . MET A 1 91 ? 10.936 4.614 -23.356 1.00 70.25 91 MET A N 1
ATOM 707 C CA . MET A 1 91 ? 11.798 5.268 -22.365 1.00 70.25 91 MET A CA 1
ATOM 708 C C . MET A 1 91 ? 12.633 6.387 -22.992 1.00 70.25 91 MET A C 1
ATOM 710 O O . MET A 1 91 ? 13.540 6.122 -23.778 1.00 70.25 91 MET A O 1
ATOM 714 N N . GLU A 1 92 ? 12.383 7.628 -22.582 1.00 74.56 92 GLU A N 1
ATOM 715 C CA . GLU A 1 92 ? 13.235 8.774 -22.903 1.00 74.56 92 GLU A CA 1
ATOM 716 C C . GLU A 1 92 ? 13.956 9.256 -21.648 1.00 74.56 92 GLU A C 1
ATOM 718 O O . GLU A 1 92 ? 13.362 9.444 -20.586 1.00 74.56 92 GLU A O 1
ATOM 723 N N . VAL A 1 93 ? 15.268 9.438 -21.766 1.00 73.50 93 VAL A N 1
ATOM 724 C CA . VAL A 1 93 ? 16.089 10.014 -20.703 1.00 73.50 93 VAL A CA 1
ATOM 725 C C . VAL A 1 93 ? 16.250 11.492 -21.010 1.00 73.50 93 VAL A C 1
ATOM 727 O O . VAL A 1 93 ? 16.793 11.840 -22.055 1.00 73.50 93 VAL A O 1
ATOM 730 N N . ILE A 1 94 ? 15.820 12.346 -20.085 1.00 74.19 94 ILE A N 1
ATOM 731 C CA . ILE A 1 94 ? 16.013 13.794 -20.152 1.00 74.19 94 ILE A CA 1
ATOM 732 C C . ILE A 1 94 ? 17.200 14.122 -19.233 1.00 74.19 94 ILE A C 1
ATOM 734 O O . ILE A 1 94 ? 17.018 14.285 -18.020 1.00 74.19 94 ILE A O 1
ATOM 738 N N . PRO A 1 95 ? 18.442 14.166 -19.760 1.00 68.50 95 PRO A N 1
ATOM 739 C CA . PRO A 1 95 ? 19.640 14.350 -18.943 1.00 68.50 95 PRO A CA 1
ATOM 740 C C . PRO A 1 95 ? 19.691 15.722 -18.259 1.00 68.50 95 PRO A C 1
ATOM 742 O O . PRO A 1 95 ? 20.280 15.834 -17.187 1.00 68.50 95 PRO A O 1
ATOM 745 N N . GLU A 1 96 ? 19.050 16.744 -18.833 1.00 69.00 96 GLU A N 1
ATOM 746 C CA . GLU A 1 96 ? 19.008 18.098 -18.264 1.00 69.00 96 GLU A CA 1
ATOM 747 C C . GLU A 1 96 ? 18.243 18.144 -16.933 1.00 69.00 96 GLU A C 1
ATOM 749 O O . GLU A 1 96 ? 18.660 18.825 -15.996 1.00 69.00 96 GLU A O 1
ATOM 754 N N . GLU A 1 97 ? 17.177 17.349 -16.806 1.00 67.19 97 GLU A N 1
ATOM 755 C CA . GLU A 1 97 ? 16.319 17.323 -15.615 1.00 67.19 97 GLU A CA 1
ATOM 756 C C . GLU A 1 97 ? 16.574 16.102 -14.711 1.00 67.19 97 GLU A C 1
ATOM 758 O O . GLU A 1 97 ? 16.016 16.005 -13.617 1.00 67.19 97 GLU A O 1
ATOM 763 N N . ASN A 1 98 ? 17.473 15.190 -15.111 1.00 69.31 98 ASN A N 1
ATOM 764 C CA . ASN A 1 98 ? 17.674 13.878 -14.474 1.00 69.31 98 ASN A CA 1
ATOM 765 C C . ASN A 1 98 ? 16.361 13.089 -14.334 1.00 69.31 98 ASN A C 1
ATOM 767 O O . ASN A 1 98 ? 16.103 12.462 -13.299 1.00 69.31 98 ASN A O 1
ATOM 771 N N . LEU A 1 99 ? 15.531 13.141 -15.375 1.00 73.25 99 LEU A N 1
ATOM 772 C CA . LEU A 1 99 ? 14.246 12.458 -15.431 1.00 73.25 99 LEU A CA 1
ATOM 773 C C . LEU A 1 99 ? 14.277 11.349 -16.476 1.00 73.25 99 LEU A C 1
ATOM 775 O O . LEU A 1 99 ? 14.989 11.412 -17.478 1.00 73.25 99 LEU A O 1
ATOM 779 N N . ILE A 1 100 ? 13.492 10.316 -16.201 1.00 76.12 100 ILE A N 1
ATOM 780 C CA . ILE A 1 100 ? 13.228 9.225 -17.126 1.00 76.12 100 ILE A CA 1
ATOM 781 C C . ILE A 1 100 ? 11.726 9.248 -17.367 1.00 76.12 100 ILE A C 1
ATOM 783 O O . ILE A 1 100 ? 10.949 9.055 -16.429 1.00 76.12 100 ILE A O 1
ATOM 787 N N . THR A 1 101 ? 11.339 9.501 -18.609 1.00 75.06 101 THR A N 1
ATOM 788 C CA . THR A 1 101 ? 9.945 9.541 -19.036 1.00 75.06 101 THR A CA 1
ATOM 789 C C . THR A 1 101 ? 9.592 8.209 -19.672 1.00 75.06 101 THR A C 1
ATOM 791 O O . THR A 1 101 ? 10.324 7.709 -20.524 1.00 75.06 101 THR A O 1
ATOM 794 N N . PHE A 1 102 ? 8.468 7.635 -19.246 1.00 79.38 102 PHE A N 1
ATOM 795 C CA . PHE A 1 102 ? 7.902 6.426 -19.829 1.00 79.38 102 PHE A CA 1
ATOM 796 C C . PHE A 1 102 ? 6.634 6.791 -20.604 1.00 79.38 102 PHE A C 1
ATOM 798 O O . PHE A 1 102 ? 5.692 7.337 -20.034 1.00 79.38 102 PHE A O 1
ATOM 805 N N . PHE A 1 103 ? 6.602 6.487 -21.896 1.00 74.56 103 PHE A N 1
ATOM 806 C CA . PHE A 1 103 ? 5.479 6.756 -22.786 1.00 74.56 103 PHE A CA 1
ATOM 807 C C . PHE A 1 103 ? 4.560 5.537 -22.937 1.00 74.56 103 PHE A C 1
ATOM 809 O O . PHE A 1 103 ? 4.937 4.491 -23.457 1.00 74.56 103 PHE A O 1
ATOM 816 N N . GLY A 1 104 ? 3.300 5.666 -22.532 1.00 73.00 104 GLY A N 1
ATOM 817 C CA . GLY A 1 104 ? 2.320 4.590 -22.685 1.00 73.00 104 GLY A CA 1
ATOM 818 C C . GLY A 1 104 ? 2.575 3.385 -21.769 1.00 73.00 104 GLY A C 1
ATOM 819 O O . GLY A 1 104 ? 3.134 3.503 -20.678 1.00 73.00 104 GLY A O 1
ATOM 820 N N . LYS A 1 105 ? 2.103 2.204 -22.188 1.00 74.00 105 LYS A N 1
ATOM 821 C CA . LYS A 1 105 ? 2.171 0.981 -21.375 1.00 74.00 105 LYS A CA 1
ATOM 822 C C . LYS A 1 105 ? 3.586 0.414 -21.387 1.00 74.00 105 LYS A C 1
ATOM 824 O O . LYS A 1 105 ? 4.007 -0.167 -22.381 1.00 74.00 105 LYS A O 1
ATOM 829 N N . THR A 1 106 ? 4.285 0.557 -20.267 1.00 75.38 106 THR A N 1
ATOM 830 C CA . THR A 1 106 ? 5.647 0.043 -20.096 1.00 75.38 106 THR A CA 1
ATOM 831 C C . THR A 1 106 ? 5.642 -1.083 -19.071 1.00 75.38 106 THR A C 1
ATOM 833 O O . THR A 1 106 ? 5.232 -0.883 -17.931 1.00 75.38 106 THR A O 1
ATOM 836 N N . ASP A 1 107 ? 6.095 -2.263 -19.484 1.00 75.44 107 ASP A N 1
ATOM 837 C CA . ASP A 1 107 ? 6.234 -3.430 -18.614 1.00 75.44 107 ASP A CA 1
ATOM 838 C C . ASP A 1 107 ? 7.630 -3.430 -17.975 1.00 75.44 107 ASP A C 1
ATOM 840 O O . ASP A 1 107 ? 8.631 -3.794 -18.603 1.00 75.44 107 ASP A O 1
ATOM 844 N N . LEU A 1 108 ? 7.685 -2.949 -16.732 1.00 75.56 108 LEU A N 1
ATOM 845 C CA . LEU A 1 108 ? 8.891 -2.874 -15.916 1.00 75.56 108 LEU A CA 1
ATOM 846 C C . LEU A 1 108 ? 8.750 -3.859 -14.752 1.00 75.56 108 LEU A C 1
ATOM 848 O O . LEU A 1 108 ? 8.070 -3.563 -13.775 1.00 75.56 108 LEU A O 1
ATOM 852 N N . ASP A 1 109 ? 9.432 -5.004 -14.834 1.00 76.94 109 ASP A N 1
ATOM 853 C CA . ASP A 1 109 ? 9.429 -6.034 -13.779 1.00 76.94 109 ASP A CA 1
ATOM 854 C C . ASP A 1 109 ? 9.854 -5.460 -12.413 1.00 76.94 109 ASP A C 1
ATOM 856 O O . ASP A 1 109 ? 9.223 -5.689 -11.381 1.00 76.94 109 ASP A O 1
ATOM 860 N N . ARG A 1 110 ? 10.907 -4.629 -12.399 1.00 79.19 110 ARG A N 1
ATOM 861 C CA . ARG A 1 110 ? 11.380 -3.960 -11.184 1.00 79.19 110 ARG A CA 1
ATOM 862 C C . ARG A 1 110 ? 11.901 -2.557 -11.464 1.00 79.19 110 ARG A C 1
ATOM 864 O O . ARG A 1 110 ? 12.881 -2.382 -12.182 1.00 79.19 110 ARG A O 1
ATOM 871 N N . LEU A 1 111 ? 11.311 -1.570 -10.793 1.00 78.69 111 LEU A N 1
ATOM 872 C CA . LEU A 1 111 ? 11.756 -0.178 -10.824 1.00 78.69 111 LEU A CA 1
ATOM 873 C C . LEU A 1 111 ? 12.442 0.199 -9.502 1.00 78.69 111 LEU A C 1
ATOM 875 O O . LEU A 1 111 ? 11.853 0.100 -8.426 1.00 78.69 111 LEU A O 1
ATOM 879 N N . CYS A 1 112 ? 13.695 0.649 -9.576 1.00 77.25 112 CYS A N 1
ATOM 880 C CA . CYS A 1 112 ? 14.459 1.139 -8.427 1.00 77.25 112 CYS A CA 1
ATOM 881 C C . CYS A 1 112 ? 14.658 2.652 -8.552 1.00 77.25 112 CYS A C 1
ATOM 883 O O . CYS A 1 112 ? 15.473 3.109 -9.349 1.00 77.25 112 CYS A O 1
ATOM 885 N N . ILE A 1 113 ? 13.933 3.432 -7.750 1.00 78.50 113 ILE A N 1
ATOM 886 C CA . ILE A 1 113 ? 13.979 4.898 -7.800 1.00 78.50 113 ILE A CA 1
ATOM 887 C C . ILE A 1 113 ? 14.894 5.417 -6.691 1.00 78.50 113 ILE A C 1
ATOM 889 O O . ILE A 1 113 ? 14.626 5.202 -5.511 1.00 78.50 113 ILE A O 1
ATOM 893 N N . TRP A 1 114 ? 15.957 6.138 -7.054 1.00 66.25 114 TRP A N 1
ATOM 894 C CA . TRP A 1 114 ? 16.909 6.695 -6.082 1.00 66.25 114 TRP A CA 1
ATOM 895 C C . TRP A 1 114 ? 16.341 7.883 -5.293 1.00 66.25 114 TRP A C 1
ATOM 897 O O . TRP A 1 114 ? 16.509 7.970 -4.081 1.00 66.25 114 TRP A O 1
ATOM 907 N N . ARG A 1 115 ? 15.639 8.797 -5.975 1.00 66.62 115 ARG A N 1
ATOM 908 C CA . ARG A 1 115 ? 15.032 9.994 -5.364 1.00 66.62 115 ARG A CA 1
ATOM 909 C C . ARG A 1 115 ? 13.633 9.761 -4.782 1.00 66.62 115 ARG A C 1
ATOM 911 O O . ARG A 1 115 ? 13.087 10.669 -4.170 1.00 66.62 115 ARG A O 1
ATOM 918 N N . GLY A 1 116 ? 13.069 8.564 -4.958 1.00 67.31 116 GLY A N 1
ATOM 919 C CA . GLY A 1 116 ? 11.776 8.163 -4.393 1.00 67.31 116 GLY A CA 1
ATOM 920 C C . GLY A 1 116 ? 10.541 8.880 -4.953 1.00 67.31 116 GLY A C 1
ATOM 921 O O . GLY A 1 116 ? 9.460 8.694 -4.407 1.00 67.31 116 GLY A O 1
ATOM 922 N N . ILE A 1 117 ? 10.675 9.683 -6.013 1.00 74.75 117 ILE A N 1
ATOM 923 C CA . ILE A 1 117 ? 9.554 10.399 -6.633 1.00 74.75 117 ILE A CA 1
ATOM 924 C C . ILE A 1 117 ? 9.154 9.668 -7.913 1.00 74.75 117 ILE A C 1
ATOM 926 O O . ILE A 1 117 ? 9.981 9.455 -8.797 1.00 74.75 117 ILE A O 1
ATOM 930 N N . CYS A 1 118 ? 7.885 9.281 -7.986 1.00 78.69 118 CYS A N 1
ATOM 931 C CA . CYS A 1 118 ? 7.245 8.696 -9.155 1.00 78.69 118 CYS A CA 1
ATOM 932 C C . CYS A 1 118 ? 5.909 9.422 -9.325 1.00 78.69 118 CYS A C 1
ATOM 934 O O . CYS A 1 118 ? 5.082 9.387 -8.413 1.00 78.69 118 CYS A O 1
ATOM 936 N N . GLN A 1 119 ? 5.735 10.142 -10.430 1.00 80.50 119 GLN A N 1
ATOM 937 C CA . GLN A 1 119 ? 4.586 11.019 -10.652 1.00 80.50 119 GLN A CA 1
ATOM 938 C C . GLN A 1 119 ? 4.144 10.974 -12.115 1.00 80.50 119 GLN A C 1
ATOM 940 O O . GLN A 1 119 ? 4.936 10.634 -12.991 1.00 80.50 119 GLN A O 1
ATOM 945 N N . GLY A 1 120 ? 2.882 11.329 -12.356 1.00 80.75 120 GLY A N 1
ATOM 946 C CA . GLY A 1 120 ? 2.373 11.577 -13.703 1.00 80.75 120 GLY A CA 1
ATOM 947 C C . GLY A 1 120 ? 2.986 12.830 -14.330 1.00 80.75 120 GLY A C 1
ATOM 948 O O . GLY A 1 120 ? 3.631 13.634 -13.647 1.00 80.75 120 GLY A O 1
ATOM 949 N N . TYR A 1 121 ? 2.794 12.980 -15.637 1.00 79.81 121 TYR A N 1
ATOM 950 C CA . TYR A 1 121 ? 3.278 14.124 -16.403 1.00 79.81 121 TYR A CA 1
ATOM 951 C C . TYR A 1 121 ? 2.118 15.081 -16.709 1.00 79.81 121 TYR A C 1
ATOM 953 O O . TYR A 1 121 ? 1.098 14.671 -17.259 1.00 79.81 121 TYR A O 1
ATOM 961 N N . GLY A 1 122 ? 2.271 16.360 -16.350 1.00 80.31 122 GLY A N 1
ATOM 962 C CA . GLY A 1 122 ? 1.206 17.357 -16.492 1.00 80.31 122 GLY A CA 1
ATOM 963 C C . GLY A 1 122 ? -0.031 17.004 -15.659 1.00 80.31 122 GLY A C 1
ATOM 964 O O . GLY A 1 122 ? 0.089 16.704 -14.473 1.00 80.31 122 GLY A O 1
ATOM 965 N N . ASP A 1 123 ? -1.202 17.021 -16.298 1.00 78.19 123 ASP A N 1
ATOM 966 C CA . ASP A 1 123 ? -2.493 16.675 -15.684 1.00 78.19 123 ASP A CA 1
ATOM 967 C C . ASP A 1 123 ? -2.877 15.192 -15.869 1.00 78.19 123 ASP A C 1
ATOM 969 O O . ASP A 1 123 ? -3.977 14.778 -15.490 1.00 78.19 123 ASP A O 1
ATOM 973 N N . GLU A 1 124 ? -1.997 14.369 -16.450 1.00 78.69 124 GLU A N 1
ATOM 974 C CA . GLU A 1 124 ? -2.281 12.950 -16.667 1.00 78.69 124 GLU A CA 1
ATOM 975 C C . GLU A 1 124 ? -1.897 12.101 -15.442 1.00 78.69 124 GLU A C 1
ATOM 977 O O . GLU A 1 124 ? -0.734 12.092 -15.018 1.00 78.69 124 GLU A O 1
ATOM 982 N N . PRO A 1 125 ? -2.845 11.344 -14.855 1.00 78.75 125 PRO A N 1
ATOM 983 C CA . PRO A 1 125 ? -2.549 10.470 -13.732 1.00 78.75 125 PRO A CA 1
ATOM 984 C C . PRO A 1 125 ? -1.712 9.270 -14.187 1.00 78.75 125 PRO A C 1
ATOM 986 O O . PRO A 1 125 ? -2.012 8.609 -15.178 1.00 78.75 125 PRO A O 1
ATOM 989 N N . MET A 1 126 ? -0.693 8.929 -13.402 1.00 84.69 126 MET A N 1
ATOM 990 C CA . MET A 1 126 ? 0.074 7.702 -13.596 1.00 84.69 126 MET A CA 1
ATOM 991 C C . MET A 1 126 ? -0.672 6.512 -12.981 1.00 84.69 126 MET A C 1
ATOM 993 O O . MET A 1 126 ? -1.019 6.535 -11.798 1.00 84.69 126 MET A O 1
ATOM 997 N N . ALA A 1 127 ? -0.870 5.452 -13.764 1.00 83.00 127 ALA A N 1
ATOM 998 C CA . ALA A 1 127 ? -1.439 4.190 -13.300 1.00 83.00 127 ALA A CA 1
ATOM 999 C C . ALA A 1 127 ? -0.359 3.103 -13.247 1.00 83.00 127 ALA A C 1
ATOM 1001 O O . ALA A 1 127 ? 0.373 2.901 -14.213 1.00 83.00 127 ALA A O 1
ATOM 1002 N N . ILE A 1 128 ? -0.286 2.388 -12.123 1.00 85.31 128 ILE A N 1
ATOM 1003 C CA . ILE A 1 128 ? 0.595 1.231 -11.942 1.00 85.31 128 ILE A CA 1
ATOM 1004 C C . ILE A 1 128 ? -0.299 0.002 -11.788 1.00 85.31 128 ILE A C 1
ATOM 1006 O O . ILE A 1 128 ? -1.144 -0.039 -10.893 1.00 85.31 128 ILE A O 1
ATOM 1010 N N . SER A 1 129 ? -0.114 -0.991 -12.652 1.00 84.44 129 SER A N 1
ATOM 1011 C CA . SER A 1 129 ? -0.859 -2.252 -12.645 1.00 84.44 129 SER A CA 1
ATOM 1012 C C . SER A 1 129 ? 0.101 -3.435 -12.676 1.00 84.44 129 SER A C 1
ATOM 1014 O O . SER A 1 129 ? 1.133 -3.367 -13.335 1.00 84.44 129 SER A O 1
ATOM 1016 N N . GLY A 1 130 ? -0.255 -4.517 -11.986 1.00 82.88 130 GLY A N 1
ATOM 1017 C CA . GLY A 1 130 ? 0.424 -5.807 -12.092 1.00 82.88 130 GLY A CA 1
ATOM 1018 C C . GLY A 1 130 ? -0.595 -6.871 -12.471 1.00 82.88 130 GLY A C 1
ATOM 1019 O O . GLY A 1 130 ? -1.602 -6.996 -11.777 1.00 82.88 130 GLY A O 1
ATOM 1020 N N . ASP A 1 131 ? -0.346 -7.591 -13.564 1.00 77.50 131 ASP A N 1
ATOM 1021 C CA . ASP A 1 131 ? -1.324 -8.514 -14.152 1.00 77.50 131 ASP A CA 1
ATOM 1022 C C . ASP A 1 131 ? -1.593 -9.724 -13.236 1.00 77.50 131 ASP A C 1
ATOM 1024 O O . ASP A 1 131 ? -2.736 -9.949 -12.845 1.00 77.50 131 ASP A O 1
ATOM 1028 N N . ASP A 1 132 ? -0.539 -10.433 -12.807 1.00 75.88 132 ASP A N 1
ATOM 1029 C CA . ASP A 1 132 ? -0.664 -11.663 -11.997 1.00 75.88 132 ASP A CA 1
ATOM 1030 C C . ASP A 1 132 ? -0.063 -11.548 -10.583 1.00 75.88 132 ASP A C 1
ATOM 1032 O O . ASP A 1 132 ? -0.577 -12.123 -9.621 1.00 75.88 132 ASP A O 1
ATOM 1036 N N . SER A 1 133 ? 1.021 -10.782 -10.431 1.00 78.44 133 SER A N 1
ATOM 1037 C CA . SER A 1 133 ? 1.800 -10.704 -9.182 1.00 78.44 133 SER A CA 1
ATOM 1038 C C . SER A 1 133 ? 1.470 -9.482 -8.320 1.00 78.44 133 SER A C 1
ATOM 1040 O O . SER A 1 133 ? 2.110 -9.271 -7.293 1.00 78.44 133 SER A O 1
ATOM 1042 N N . GLY A 1 134 ? 0.482 -8.671 -8.710 1.00 86.75 134 GLY A N 1
ATOM 1043 C CA . GLY A 1 134 ? 0.158 -7.419 -8.026 1.00 86.75 134 GLY A CA 1
ATOM 1044 C C . GLY A 1 134 ? 1.280 -6.376 -8.101 1.00 86.75 134 GLY A C 1
ATOM 1045 O O . GLY A 1 134 ? 2.169 -6.447 -8.947 1.00 86.75 134 GLY A O 1
ATOM 1046 N N . VAL A 1 135 ? 1.225 -5.380 -7.217 1.00 89.38 135 VAL A N 1
ATOM 1047 C CA . VAL A 1 135 ? 2.181 -4.264 -7.171 1.00 89.38 135 VAL A CA 1
ATOM 1048 C C . VAL A 1 135 ? 2.830 -4.199 -5.792 1.00 89.38 135 VAL A C 1
ATOM 1050 O O . VAL A 1 135 ? 2.139 -4.079 -4.779 1.00 89.38 135 VAL A O 1
ATOM 1053 N N . GLN A 1 136 ? 4.164 -4.231 -5.744 1.00 88.88 136 GLN A N 1
ATOM 1054 C CA . GLN A 1 136 ? 4.936 -4.074 -4.510 1.00 88.88 136 GLN A CA 1
ATOM 1055 C C . GLN A 1 136 ? 5.809 -2.819 -4.562 1.00 88.88 136 GLN A C 1
ATOM 1057 O O . GLN A 1 136 ? 6.715 -2.696 -5.383 1.00 88.88 136 GLN A O 1
ATOM 1062 N N . ILE A 1 137 ? 5.591 -1.917 -3.609 1.00 88.44 137 ILE A N 1
ATOM 1063 C CA . ILE A 1 137 ? 6.372 -0.696 -3.426 1.00 88.44 137 ILE A CA 1
ATOM 1064 C C . ILE A 1 137 ? 7.170 -0.837 -2.135 1.00 88.44 137 ILE A C 1
ATOM 1066 O O . ILE A 1 137 ? 6.603 -0.924 -1.046 1.00 88.44 137 ILE A O 1
ATOM 1070 N N . ASN A 1 138 ? 8.496 -0.849 -2.257 1.00 87.56 138 ASN A N 1
ATOM 1071 C CA . ASN A 1 138 ? 9.418 -0.943 -1.130 1.00 87.56 138 ASN A CA 1
ATOM 1072 C C . ASN A 1 138 ? 10.214 0.355 -1.002 1.00 87.56 138 ASN A C 1
ATOM 1074 O O . ASN A 1 138 ? 11.031 0.676 -1.865 1.00 87.56 138 ASN A O 1
ATOM 1078 N N . VAL A 1 139 ? 10.023 1.067 0.104 1.00 84.38 139 VAL A N 1
ATOM 1079 C CA . VAL A 1 139 ? 10.773 2.281 0.427 1.00 84.38 139 VAL A CA 1
ATOM 1080 C C . VAL A 1 139 ? 11.869 1.910 1.416 1.00 84.38 139 VAL A C 1
ATOM 1082 O O . VAL A 1 139 ? 11.594 1.530 2.556 1.00 84.38 139 VAL A O 1
ATOM 1085 N N . ARG A 1 140 ? 13.125 1.995 0.971 1.00 78.06 140 ARG A N 1
ATOM 1086 C CA . ARG A 1 140 ? 14.305 1.774 1.815 1.00 78.06 140 ARG A CA 1
ATOM 1087 C C . ARG A 1 140 ? 14.959 3.106 2.133 1.00 78.06 140 ARG A C 1
ATOM 1089 O O . ARG A 1 140 ? 15.271 3.872 1.226 1.00 78.06 140 ARG A O 1
ATOM 1096 N N . ASN A 1 141 ? 15.206 3.357 3.412 1.00 72.50 141 ASN A N 1
ATOM 1097 C CA . ASN A 1 141 ? 16.044 4.470 3.821 1.00 72.50 141 ASN A CA 1
ATOM 1098 C C . ASN A 1 141 ? 17.505 3.999 3.841 1.00 72.50 141 ASN A C 1
ATOM 1100 O O . ASN A 1 141 ? 17.826 3.011 4.485 1.00 72.50 141 ASN A O 1
ATOM 1104 N N . LEU A 1 142 ? 18.406 4.699 3.150 1.00 68.75 142 LEU A N 1
ATOM 1105 C CA . LEU A 1 142 ? 19.837 4.356 3.126 1.00 68.75 142 LEU A CA 1
ATOM 1106 C C . LEU A 1 142 ? 20.494 4.415 4.516 1.00 68.75 142 LEU A C 1
ATOM 1108 O O . LEU A 1 142 ? 21.554 3.827 4.711 1.00 68.75 142 LEU A O 1
ATOM 1112 N N . ARG A 1 143 ? 19.889 5.135 5.471 1.00 66.56 143 ARG A N 1
ATOM 1113 C CA . ARG A 1 143 ? 20.416 5.322 6.832 1.00 66.56 143 ARG A CA 1
ATOM 1114 C C . ARG A 1 143 ? 19.794 4.406 7.886 1.00 66.56 143 ARG A C 1
ATOM 1116 O O . ARG A 1 143 ? 20.354 4.310 8.971 1.00 66.56 143 ARG A O 1
ATOM 1123 N N . ASP A 1 144 ? 18.662 3.768 7.598 1.00 64.31 144 ASP A N 1
ATOM 1124 C CA . ASP A 1 144 ? 17.919 2.959 8.568 1.00 64.31 144 ASP A CA 1
ATOM 1125 C C . ASP A 1 144 ? 17.634 1.564 7.985 1.00 64.31 144 ASP A C 1
ATOM 1127 O O . ASP A 1 144 ? 17.265 1.425 6.822 1.00 64.31 144 ASP A O 1
ATOM 1131 N N . GLN A 1 145 ? 17.799 0.514 8.792 1.00 66.38 145 GLN A N 1
ATOM 1132 C CA . GLN A 1 145 ? 17.469 -0.871 8.414 1.00 66.38 145 GLN A CA 1
ATOM 1133 C C . GLN A 1 145 ? 15.948 -1.075 8.260 1.00 66.38 145 GLN A C 1
ATOM 1135 O O . GLN A 1 145 ? 15.489 -2.093 7.727 1.00 66.38 145 GLN A O 1
ATOM 1140 N N . ASN A 1 146 ? 15.150 -0.106 8.713 1.00 68.12 146 ASN A N 1
ATOM 1141 C CA . ASN A 1 146 ? 13.712 -0.102 8.513 1.00 68.12 146 ASN A CA 1
ATOM 1142 C C . ASN A 1 146 ? 13.346 0.213 7.059 1.00 68.12 146 ASN A C 1
ATOM 1144 O O . ASN A 1 146 ? 13.699 1.249 6.496 1.00 68.12 146 ASN A O 1
ATOM 1148 N N . HIS A 1 147 ? 12.580 -0.696 6.465 1.00 80.44 147 HIS A N 1
ATOM 1149 C CA . HIS A 1 147 ? 11.957 -0.521 5.162 1.00 80.44 147 HIS A CA 1
ATOM 1150 C C . HIS A 1 147 ? 10.445 -0.466 5.342 1.00 80.44 147 HIS A C 1
ATOM 1152 O O . HIS A 1 147 ? 9.886 -1.293 6.058 1.00 80.44 147 HIS A O 1
ATOM 1158 N N . SER A 1 148 ? 9.786 0.476 4.680 1.00 86.56 148 SER A N 1
ATOM 1159 C CA . SER A 1 148 ? 8.327 0.493 4.575 1.00 86.56 148 SER A CA 1
ATOM 1160 C C . SER A 1 148 ? 7.930 -0.232 3.300 1.00 86.56 148 SER A C 1
ATOM 1162 O O . SER A 1 148 ? 8.585 -0.068 2.268 1.00 86.56 148 SER A O 1
ATOM 1164 N N . SER A 1 149 ? 6.864 -1.026 3.349 1.00 89.06 149 SER A N 1
ATOM 1165 C CA . SER A 1 149 ? 6.389 -1.745 2.165 1.00 89.06 149 SER A CA 1
ATOM 1166 C C . SER A 1 149 ? 4.882 -1.643 2.015 1.00 89.06 149 SER A C 1
ATOM 1168 O O . SER A 1 149 ? 4.147 -1.863 2.983 1.00 89.06 149 SER A O 1
ATOM 1170 N N . VAL A 1 150 ? 4.441 -1.391 0.789 1.00 90.06 150 VAL A N 1
ATOM 1171 C CA . VAL A 1 150 ? 3.041 -1.449 0.368 1.00 90.06 150 VAL A CA 1
ATOM 1172 C C . VAL A 1 150 ? 2.929 -2.539 -0.686 1.00 90.06 150 VAL A C 1
ATOM 1174 O O . VAL A 1 150 ? 3.676 -2.538 -1.661 1.00 90.06 150 VAL A O 1
ATOM 1177 N N . GLN A 1 151 ? 2.029 -3.487 -0.472 1.00 90.25 151 GLN A N 1
ATOM 1178 C CA . GLN A 1 151 ? 1.771 -4.601 -1.374 1.00 90.25 151 GLN A CA 1
ATOM 1179 C C . GLN A 1 151 ? 0.291 -4.604 -1.724 1.00 90.25 151 GLN A C 1
ATOM 1181 O O . GLN A 1 151 ? -0.548 -4.675 -0.828 1.00 90.25 151 GLN A O 1
ATOM 1186 N N . VAL A 1 152 ? -0.019 -4.513 -3.010 1.00 90.94 152 VAL A N 1
ATOM 1187 C CA . VAL A 1 152 ? -1.381 -4.517 -3.538 1.00 90.94 152 VAL A CA 1
ATOM 1188 C C . VAL A 1 152 ? -1.538 -5.777 -4.376 1.00 90.94 152 VAL A C 1
ATOM 1190 O O . VAL A 1 152 ? -0.993 -5.861 -5.474 1.00 90.94 152 VAL A O 1
ATOM 1193 N N . TYR A 1 153 ? -2.266 -6.757 -3.849 1.00 89.81 153 TYR A N 1
ATOM 1194 C CA . TYR A 1 153 ? -2.595 -8.003 -4.538 1.00 89.81 153 TYR A CA 1
ATOM 1195 C C . TYR A 1 153 ? -4.108 -8.112 -4.745 1.00 89.81 153 TYR A C 1
ATOM 1197 O O . TYR A 1 153 ? -4.897 -7.428 -4.093 1.00 89.81 153 TYR A O 1
ATOM 1205 N N . TRP A 1 154 ? -4.528 -9.040 -5.605 1.00 84.75 154 TRP A N 1
ATOM 1206 C CA . TRP A 1 154 ? -5.945 -9.333 -5.845 1.00 84.75 154 TRP A CA 1
ATOM 1207 C C . TRP A 1 154 ? -6.687 -9.805 -4.582 1.00 84.75 154 TRP A C 1
ATOM 1209 O O . TRP A 1 154 ? -7.884 -9.569 -4.439 1.00 84.75 154 TRP A O 1
ATOM 1219 N N . ASN A 1 155 ? -5.984 -10.473 -3.660 1.00 85.06 155 ASN A N 1
ATOM 1220 C CA . ASN A 1 155 ? -6.546 -11.020 -2.424 1.00 85.06 155 ASN A CA 1
ATOM 1221 C C . ASN A 1 155 ? -6.481 -10.044 -1.240 1.00 85.06 155 ASN A C 1
ATOM 1223 O O . ASN A 1 155 ? -7.009 -10.353 -0.169 1.00 85.06 155 ASN A O 1
ATOM 1227 N N . GLY A 1 156 ? -5.840 -8.888 -1.406 1.00 83.56 156 GLY A N 1
ATOM 1228 C CA . GLY A 1 156 ? -5.748 -7.885 -0.359 1.00 83.56 156 GLY A CA 1
ATOM 1229 C C . GLY A 1 156 ? -4.576 -6.926 -0.516 1.00 83.56 156 GLY A C 1
ATOM 1230 O O . GLY A 1 156 ? -3.603 -7.174 -1.227 1.00 83.56 156 GLY A O 1
ATOM 1231 N N . THR A 1 157 ? -4.667 -5.829 0.229 1.00 88.62 157 THR A N 1
ATOM 1232 C CA . THR A 1 157 ? -3.622 -4.810 0.318 1.00 88.62 157 THR A CA 1
ATOM 1233 C C . THR A 1 157 ? -2.966 -4.881 1.686 1.00 88.62 157 THR A C 1
ATOM 1235 O O . THR A 1 157 ? -3.636 -4.759 2.710 1.00 88.62 157 THR A O 1
ATOM 1238 N N . THR A 1 158 ? -1.649 -5.064 1.714 1.00 88.19 158 THR A N 1
ATOM 1239 C CA . THR A 1 158 ? -0.856 -5.094 2.944 1.00 88.19 158 THR A CA 1
ATOM 1240 C C . THR A 1 158 ? 0.063 -3.887 2.995 1.00 88.19 158 THR A C 1
ATOM 1242 O O . THR A 1 158 ? 0.913 -3.693 2.126 1.00 88.19 158 THR A O 1
ATOM 1245 N N . VAL A 1 159 ? -0.077 -3.091 4.051 1.00 89.06 159 VAL A N 1
ATOM 1246 C CA . VAL A 1 159 ? 0.839 -1.996 4.373 1.00 89.06 159 VAL A CA 1
ATOM 1247 C C . VAL A 1 159 ? 1.608 -2.393 5.625 1.00 89.06 159 VAL A C 1
ATOM 1249 O O . VAL A 1 159 ? 1.016 -2.805 6.619 1.00 89.06 159 VAL A O 1
ATOM 1252 N N . SER A 1 160 ? 2.934 -2.327 5.580 1.00 87.69 160 SER A N 1
ATOM 1253 C CA . SER A 1 160 ? 3.798 -2.783 6.673 1.00 87.69 160 SER A CA 1
ATOM 1254 C C . SER A 1 160 ? 4.868 -1.756 7.001 1.00 87.69 160 SER A C 1
ATOM 1256 O O . SER A 1 160 ? 5.385 -1.076 6.113 1.00 87.69 160 SER A O 1
ATOM 1258 N N . ARG A 1 161 ? 5.224 -1.696 8.293 1.00 83.75 161 ARG A N 1
ATOM 1259 C CA . ARG A 1 161 ? 6.303 -0.851 8.834 1.00 83.75 161 ARG A CA 1
ATOM 1260 C C . ARG A 1 161 ? 6.110 0.646 8.539 1.00 83.75 161 ARG A C 1
ATOM 1262 O O . ARG A 1 161 ? 7.071 1.378 8.342 1.00 83.75 161 ARG A O 1
ATOM 1269 N N . VAL A 1 162 ? 4.859 1.107 8.541 1.00 83.00 162 VAL A N 1
ATOM 1270 C CA . VAL A 1 162 ? 4.507 2.531 8.448 1.00 83.00 162 VAL A CA 1
ATOM 1271 C C . VAL A 1 162 ? 4.103 3.060 9.820 1.00 83.00 162 VAL A C 1
ATOM 1273 O O . VAL A 1 162 ? 3.440 2.366 10.585 1.00 83.00 162 VAL A O 1
ATOM 1276 N N . LYS A 1 163 ? 4.494 4.299 10.134 1.00 81.94 163 LYS A N 1
ATOM 1277 C CA . LYS A 1 163 ? 4.074 4.970 11.375 1.00 81.94 163 LYS A CA 1
ATOM 1278 C C . LYS A 1 163 ? 2.609 5.406 11.308 1.00 81.94 163 LYS A C 1
ATOM 1280 O O . LYS A 1 163 ? 1.893 5.321 12.297 1.00 81.94 163 LYS A O 1
ATOM 1285 N N . VAL A 1 164 ? 2.188 5.893 10.142 1.00 83.44 164 VAL A N 1
ATOM 1286 C CA . VAL A 1 164 ? 0.840 6.398 9.882 1.00 83.44 164 VAL A CA 1
ATOM 1287 C C . VAL A 1 164 ? 0.427 5.990 8.471 1.00 83.44 164 VAL A C 1
ATOM 1289 O O . VAL A 1 164 ? 1.218 6.131 7.539 1.00 83.44 164 VAL A O 1
ATOM 1292 N N . LEU A 1 165 ? -0.802 5.502 8.322 1.00 84.56 165 LEU A N 1
ATOM 1293 C CA . LEU A 1 165 ? -1.476 5.296 7.045 1.00 84.56 165 LEU A CA 1
ATOM 1294 C C . LEU A 1 165 ? -2.681 6.234 6.984 1.00 84.56 165 LEU A C 1
ATOM 1296 O O . LEU A 1 165 ? -3.526 6.184 7.875 1.00 84.56 165 LEU A O 1
ATOM 1300 N N . GLU A 1 166 ? -2.762 7.053 5.935 1.00 86.06 166 GLU A N 1
ATOM 1301 C CA . GLU A 1 166 ? -3.884 7.965 5.696 1.00 86.06 166 GLU A CA 1
ATOM 1302 C C . GLU A 1 166 ? -4.520 7.686 4.332 1.00 86.06 166 GLU A C 1
ATOM 1304 O O . GLU A 1 166 ? -3.812 7.608 3.330 1.00 86.06 166 GLU A O 1
ATOM 1309 N N . ALA A 1 167 ? -5.848 7.576 4.282 1.00 82.62 167 ALA A N 1
ATOM 1310 C CA . ALA A 1 167 ? -6.609 7.585 3.038 1.00 82.62 167 ALA A CA 1
ATOM 1311 C C . ALA A 1 167 ? -7.301 8.941 2.893 1.00 82.62 167 ALA A C 1
ATOM 1313 O O . ALA A 1 167 ? -8.068 9.348 3.771 1.00 82.62 167 ALA A O 1
ATOM 1314 N N . LYS A 1 168 ? -7.019 9.639 1.791 1.00 83.62 168 LYS A N 1
ATOM 1315 C CA . LYS A 1 168 ? -7.528 10.983 1.497 1.00 83.62 168 LYS A CA 1
ATOM 1316 C C . LYS A 1 168 ? -8.300 10.988 0.188 1.00 83.62 168 LYS A C 1
ATOM 1318 O O . LYS A 1 168 ? -7.958 10.248 -0.731 1.00 83.62 168 LYS A O 1
ATOM 1323 N N . ASP A 1 169 ? -9.307 11.846 0.104 1.00 82.69 169 ASP A N 1
ATOM 1324 C CA . ASP A 1 169 ? -9.923 12.212 -1.165 1.00 82.69 169 ASP A CA 1
ATOM 1325 C C . ASP A 1 169 ? -8.887 12.954 -2.032 1.00 82.69 169 ASP A C 1
ATOM 1327 O O . ASP A 1 169 ? -8.385 13.997 -1.601 1.00 82.69 169 ASP A O 1
ATOM 1331 N N . PRO A 1 170 ? -8.563 12.473 -3.244 1.00 78.94 170 PRO A N 1
ATOM 1332 C CA . PRO A 1 170 ? -7.617 13.148 -4.128 1.00 78.94 170 PRO A CA 1
ATOM 1333 C C . PRO A 1 170 ? -8.092 14.534 -4.589 1.00 78.94 170 PRO A C 1
ATOM 1335 O O . PRO A 1 170 ? -7.258 15.381 -4.898 1.00 78.94 170 PRO A O 1
ATOM 1338 N N . ARG A 1 171 ? -9.408 14.795 -4.633 1.00 81.56 171 ARG A N 1
ATOM 1339 C CA . ARG A 1 171 ? -9.963 16.068 -5.124 1.00 81.56 171 ARG A CA 1
ATOM 1340 C C . ARG A 1 171 ? -10.114 17.108 -4.020 1.00 81.56 171 ARG A C 1
ATOM 1342 O O . ARG A 1 171 ? -9.876 18.288 -4.256 1.00 81.56 171 ARG A O 1
ATOM 1349 N N . THR A 1 172 ? -10.559 16.688 -2.837 1.00 85.00 172 THR A N 1
ATOM 1350 C CA . THR A 1 172 ? -10.823 17.610 -1.717 1.00 85.00 172 THR A CA 1
ATOM 1351 C C . THR A 1 172 ? -9.699 17.646 -0.684 1.00 85.00 172 THR A C 1
ATOM 1353 O O . THR A 1 172 ? -9.663 18.557 0.137 1.00 85.00 172 THR A O 1
ATOM 1356 N N . GLY A 1 173 ? -8.787 16.669 -0.695 1.00 81.94 173 GLY A N 1
ATOM 1357 C CA . GLY A 1 173 ? -7.738 16.519 0.316 1.00 81.94 173 GLY A CA 1
ATOM 1358 C C . GLY A 1 173 ? -8.251 16.042 1.679 1.00 81.94 173 GLY A C 1
ATOM 1359 O O . GLY A 1 173 ? -7.467 15.931 2.622 1.00 81.94 173 GLY A O 1
ATOM 1360 N N . THR A 1 174 ? -9.550 15.753 1.800 1.00 82.56 174 THR A N 1
ATOM 1361 C CA . THR A 1 174 ? -10.181 15.339 3.057 1.00 82.56 174 THR A CA 1
ATOM 1362 C C . THR A 1 174 ? -9.728 13.933 3.441 1.00 82.56 174 THR A C 1
ATOM 1364 O O . THR A 1 174 ? -9.840 13.003 2.644 1.00 82.56 174 THR A O 1
ATOM 1367 N N . THR A 1 175 ? -9.235 13.753 4.666 1.00 80.25 175 THR A N 1
ATOM 1368 C CA . THR A 1 175 ? -8.834 12.440 5.189 1.00 80.25 175 THR A CA 1
ATOM 1369 C C . THR A 1 175 ? -10.057 11.641 5.634 1.00 80.25 175 THR A C 1
ATOM 1371 O O . THR A 1 175 ? -10.719 12.018 6.595 1.00 80.25 175 THR A O 1
ATOM 1374 N N . TYR A 1 176 ? -10.332 10.516 4.972 1.00 76.62 176 TYR A N 1
ATOM 1375 C CA . TYR A 1 176 ? -11.388 9.575 5.369 1.00 76.62 176 TYR A CA 1
ATOM 1376 C C . TYR A 1 176 ? -10.912 8.536 6.380 1.00 76.62 176 TYR A C 1
ATOM 1378 O O . TYR A 1 176 ? -11.705 8.005 7.150 1.00 76.62 176 TYR A O 1
ATOM 1386 N N . PHE A 1 177 ? -9.620 8.218 6.362 1.00 76.75 177 PHE A N 1
ATOM 1387 C CA . PHE A 1 177 ? -9.038 7.215 7.241 1.00 76.75 177 PHE A CA 1
ATOM 1388 C C . PHE A 1 177 ? -7.650 7.663 7.667 1.00 76.75 177 PHE A C 1
ATOM 1390 O O . PHE A 1 177 ? -6.866 8.100 6.830 1.00 76.75 177 PHE A O 1
ATOM 1397 N N . SER A 1 178 ? -7.329 7.546 8.951 1.00 81.06 178 SER A N 1
ATOM 1398 C CA . SER A 1 178 ? -5.968 7.726 9.452 1.00 81.06 178 SER A CA 1
ATOM 1399 C C . SER A 1 178 ? -5.730 6.781 10.614 1.00 81.06 178 SER A C 1
ATOM 1401 O O . SER A 1 178 ? -6.530 6.731 11.545 1.00 81.06 178 SER A O 1
ATOM 1403 N N . THR A 1 179 ? -4.609 6.064 10.599 1.00 79.12 179 THR A N 1
ATOM 1404 C CA . THR A 1 179 ? -4.193 5.239 11.744 1.00 79.12 179 THR A CA 1
ATOM 1405 C C . THR A 1 179 ? -3.604 6.065 12.886 1.00 79.12 179 THR A C 1
ATOM 1407 O O . THR A 1 179 ? -3.347 5.522 13.955 1.00 79.12 179 THR A O 1
ATOM 1410 N N . ASN A 1 180 ? -3.353 7.363 12.675 1.00 78.00 180 ASN A N 1
ATOM 1411 C CA . ASN A 1 180 ? -2.854 8.262 13.719 1.00 78.00 180 ASN A CA 1
ATOM 1412 C C . ASN A 1 180 ? -3.979 8.772 14.635 1.00 78.00 180 ASN A C 1
ATOM 1414 O O . ASN A 1 180 ? -3.714 9.310 15.708 1.00 78.00 180 ASN A O 1
ATOM 1418 N N . SER A 1 181 ? -5.233 8.613 14.211 1.00 66.00 181 SER A N 1
ATOM 1419 C CA . SER A 1 181 ? -6.400 9.028 14.979 1.00 66.00 181 SER A CA 1
ATOM 1420 C C . SER A 1 181 ? -6.931 7.837 15.782 1.00 66.00 181 SER A C 1
ATOM 1422 O O . SER A 1 181 ? -7.382 6.863 15.184 1.00 66.00 181 SER A O 1
ATOM 1424 N N . PRO A 1 182 ? -6.936 7.892 17.128 1.00 59.28 182 PRO A N 1
ATOM 1425 C CA . PRO A 1 182 ? -7.517 6.828 17.954 1.00 59.28 182 PRO A CA 1
ATOM 1426 C C . PRO A 1 182 ? -9.045 6.750 17.816 1.00 59.28 182 PRO A C 1
ATOM 1428 O O . PRO A 1 182 ? -9.655 5.751 18.190 1.00 59.28 182 PRO A O 1
ATOM 1431 N N . ASN A 1 183 ? -9.659 7.804 17.277 1.00 59.22 183 ASN A N 1
ATOM 1432 C CA . ASN A 1 183 ? -11.089 7.889 17.048 1.00 59.22 183 ASN A CA 1
ATOM 1433 C C . ASN A 1 183 ? -11.386 7.478 15.605 1.00 59.22 183 ASN A C 1
ATOM 1435 O O . ASN A 1 183 ? -11.230 8.269 14.675 1.00 59.22 183 ASN A O 1
ATOM 1439 N N . PHE A 1 184 ? -11.807 6.227 15.432 1.00 65.81 184 PHE A N 1
ATOM 1440 C CA . PHE A 1 184 ? -12.443 5.769 14.203 1.00 65.81 184 PHE A CA 1
ATOM 1441 C C . PHE A 1 184 ? -13.913 6.190 14.244 1.00 65.81 184 PHE A C 1
ATOM 1443 O O . PHE A 1 184 ? -14.770 5.469 14.756 1.00 65.81 184 PHE A O 1
ATOM 1450 N N . GLU A 1 185 ? -14.192 7.399 13.768 1.00 65.19 185 GLU A N 1
ATOM 1451 C CA . GLU A 1 185 ? -15.564 7.822 13.516 1.00 65.19 185 GLU A CA 1
ATOM 1452 C C . GLU A 1 185 ? -16.025 7.191 12.207 1.00 65.19 185 GLU A C 1
ATOM 1454 O O . GLU A 1 185 ? -15.360 7.287 11.175 1.00 65.19 185 GLU A O 1
ATOM 1459 N N . LEU A 1 186 ? -17.154 6.491 12.264 1.00 65.94 186 LEU A N 1
ATOM 1460 C CA . LEU A 1 186 ? -17.758 5.924 11.073 1.00 65.94 186 LEU A CA 1
ATOM 1461 C C . LEU A 1 186 ? -18.147 7.057 10.116 1.00 65.94 186 LEU A C 1
ATOM 1463 O O . LEU A 1 186 ? -18.835 7.983 10.553 1.00 65.94 186 LEU A O 1
ATOM 1467 N N . PRO A 1 187 ? -17.738 7.005 8.831 1.00 64.56 187 PRO A N 1
ATOM 1468 C CA . PRO A 1 187 ? -18.177 7.985 7.848 1.00 64.56 187 PRO A CA 1
ATOM 1469 C C . PRO A 1 187 ? -19.704 8.060 7.819 1.00 64.56 187 PRO A C 1
ATOM 1471 O O . PRO A 1 187 ? -20.387 7.049 8.019 1.00 64.56 187 PRO A O 1
ATOM 1474 N N . SER A 1 188 ? -20.251 9.243 7.540 1.00 61.28 188 SER A N 1
ATOM 1475 C CA . SER A 1 188 ? -21.696 9.420 7.411 1.00 61.28 188 SER A CA 1
ATOM 1476 C C . SER A 1 188 ? -22.270 8.418 6.398 1.00 61.28 188 SER A C 1
ATOM 1478 O O . SER A 1 188 ? -21.842 8.352 5.249 1.00 61.28 188 SER A O 1
ATOM 1480 N N . GLY A 1 189 ? -23.225 7.600 6.853 1.00 66.25 189 GLY A N 1
ATOM 1481 C CA . GLY A 1 189 ? -23.843 6.527 6.063 1.00 66.25 189 GLY A CA 1
ATOM 1482 C C . GLY A 1 189 ? -23.326 5.112 6.354 1.00 66.25 189 GLY A C 1
ATOM 1483 O O . GLY A 1 189 ? -23.953 4.150 5.913 1.00 66.25 189 GLY A O 1
ATOM 1484 N N . VAL A 1 190 ? -22.243 4.945 7.123 1.00 65.12 190 VAL A N 1
ATOM 1485 C CA . VAL A 1 190 ? -21.791 3.619 7.574 1.00 65.12 190 VAL A CA 1
ATOM 1486 C C . VAL A 1 190 ? -22.379 3.316 8.951 1.00 65.12 190 VAL A C 1
ATOM 1488 O O . VAL A 1 190 ? -21.891 3.791 9.969 1.00 65.12 190 VAL A O 1
ATOM 1491 N N . GLU A 1 191 ? -23.431 2.498 8.995 1.00 65.75 191 GLU A N 1
ATOM 1492 C CA . GLU A 1 191 ? -24.069 2.092 10.260 1.00 65.75 191 GLU A CA 1
ATOM 1493 C C . GLU A 1 191 ? -23.404 0.874 10.916 1.00 65.75 191 GLU A C 1
ATOM 1495 O O . GLU A 1 191 ? -23.504 0.682 12.128 1.00 65.75 191 GLU A O 1
ATOM 1500 N N . LYS A 1 192 ? -22.758 0.007 10.124 1.00 68.81 192 LYS A N 1
ATOM 1501 C CA . LYS A 1 192 ? -22.244 -1.293 10.580 1.00 68.81 192 LYS A CA 1
ATOM 1502 C C . LYS A 1 192 ? -20.862 -1.577 10.007 1.00 68.81 192 LYS A C 1
ATOM 1504 O O . LYS A 1 192 ? -20.634 -1.399 8.814 1.00 68.81 192 LYS A O 1
ATOM 1509 N N . ILE A 1 193 ? -19.973 -2.102 10.849 1.00 70.38 193 ILE A N 1
ATOM 1510 C CA . ILE A 1 193 ? -18.666 -2.631 10.442 1.00 70.38 193 ILE A CA 1
ATOM 1511 C C . ILE A 1 193 ? -18.724 -4.156 10.517 1.00 70.38 193 ILE A C 1
ATOM 1513 O O . ILE A 1 193 ? -18.902 -4.722 11.595 1.00 70.38 193 ILE A O 1
ATOM 1517 N N . GLY A 1 194 ? -18.567 -4.827 9.377 1.00 72.44 194 GLY A N 1
ATOM 1518 C CA . GLY A 1 194 ? -18.423 -6.280 9.317 1.00 72.44 194 GLY A CA 1
ATOM 1519 C C . GLY A 1 194 ? -16.953 -6.682 9.402 1.00 72.44 194 GLY A C 1
ATOM 1520 O O . GLY A 1 194 ? -16.224 -6.533 8.427 1.00 72.44 194 GLY A O 1
ATOM 1521 N N . VAL A 1 195 ? -16.516 -7.210 10.545 1.00 71.50 195 VAL A N 1
ATOM 1522 C CA . VAL A 1 195 ? -15.146 -7.712 10.752 1.00 71.50 195 VAL A CA 1
ATOM 1523 C C . VAL A 1 195 ? -15.168 -9.169 11.196 1.00 71.50 195 VAL A C 1
ATOM 1525 O O . VAL A 1 195 ? -16.013 -9.573 11.989 1.00 71.50 195 VAL A O 1
ATOM 1528 N N . LYS A 1 196 ? -14.221 -9.970 10.691 1.00 67.44 196 LYS A N 1
ATOM 1529 C CA . LYS A 1 196 ? -14.065 -11.379 11.094 1.00 67.44 196 LYS A CA 1
ATOM 1530 C C . LYS A 1 196 ? -13.445 -11.505 12.490 1.00 67.44 196 LYS A C 1
ATOM 1532 O O . LYS A 1 196 ? -13.833 -12.383 13.251 1.00 67.44 196 LYS A O 1
ATOM 1537 N N . ILE A 1 197 ? -12.473 -10.646 12.800 1.00 71.94 197 ILE A N 1
ATOM 1538 C CA . ILE A 1 197 ? -11.784 -10.543 14.092 1.00 71.94 197 ILE A CA 1
ATOM 1539 C C . ILE A 1 197 ? -11.483 -9.057 14.315 1.00 71.94 197 ILE A C 1
ATOM 1541 O O . ILE A 1 197 ? -11.025 -8.389 13.389 1.00 71.94 197 ILE A O 1
ATOM 1545 N N . ALA A 1 198 ? -11.743 -8.550 15.519 1.00 70.88 198 ALA A N 1
ATOM 1546 C CA . ALA A 1 198 ? -11.347 -7.212 15.945 1.00 70.88 198 ALA A CA 1
ATOM 1547 C C . ALA A 1 198 ? -10.493 -7.325 17.207 1.00 70.88 198 ALA A C 1
ATOM 1549 O O . ALA A 1 198 ? -10.931 -7.906 18.199 1.00 70.88 198 ALA A O 1
ATOM 1550 N N . GLU A 1 199 ? -9.291 -6.760 17.165 1.00 73.44 199 GLU A N 1
ATOM 1551 C CA . GLU A 1 199 ? -8.383 -6.681 18.305 1.00 73.44 199 GLU A CA 1
ATOM 1552 C C . GLU A 1 199 ? -8.237 -5.211 18.697 1.00 73.44 199 GLU A C 1
ATOM 1554 O O . GLU A 1 199 ? -7.908 -4.359 17.873 1.00 73.44 199 GLU A O 1
ATOM 1559 N N . THR A 1 200 ? -8.555 -4.889 19.947 1.00 74.25 200 THR A N 1
ATOM 1560 C CA . THR A 1 200 ? -8.487 -3.522 20.467 1.00 74.25 200 THR A CA 1
ATOM 1561 C C . THR A 1 200 ? -8.136 -3.549 21.943 1.00 74.25 200 THR A C 1
ATOM 1563 O O . THR A 1 200 ? -8.522 -4.462 22.671 1.00 74.25 200 THR A O 1
ATOM 1566 N N . HIS A 1 201 ? -7.434 -2.514 22.397 1.00 73.94 201 HIS A N 1
ATOM 1567 C CA . HIS A 1 201 ? -7.110 -2.339 23.807 1.00 73.94 201 HIS A CA 1
ATOM 1568 C C . HIS A 1 201 ? -8.361 -2.023 24.646 1.00 73.94 201 HIS A C 1
ATOM 1570 O O . HIS A 1 201 ? -8.429 -2.369 25.826 1.00 73.94 201 HIS A O 1
ATOM 1576 N N . ARG A 1 202 ? -9.348 -1.306 24.090 1.00 79.94 202 ARG A N 1
ATOM 1577 C CA . ARG A 1 202 ? -10.510 -0.841 24.860 1.00 79.94 202 ARG A CA 1
ATOM 1578 C C . ARG A 1 202 ? -11.753 -0.738 23.989 1.00 79.94 202 ARG A C 1
ATOM 1580 O O . ARG A 1 202 ? -11.723 -0.125 22.928 1.00 79.94 202 ARG A O 1
ATOM 1587 N N . VAL A 1 203 ? -12.863 -1.261 24.503 1.00 83.44 203 VAL A N 1
ATOM 1588 C CA . VAL A 1 203 ? -14.209 -1.046 23.960 1.00 83.44 203 VAL A CA 1
ATOM 1589 C C . VAL A 1 203 ? -15.006 -0.270 25.005 1.00 83.44 203 VAL A C 1
ATOM 1591 O O . VAL A 1 203 ? -15.127 -0.721 26.140 1.00 83.44 203 VAL A O 1
ATOM 1594 N N . THR A 1 204 ? -15.514 0.908 24.646 1.00 85.69 204 THR A N 1
ATOM 1595 C CA . THR A 1 204 ? -16.322 1.762 25.533 1.00 85.69 204 THR A CA 1
ATOM 1596 C C . THR A 1 204 ? -17.530 2.293 24.780 1.00 85.69 204 THR A C 1
ATOM 1598 O O . THR A 1 204 ? -17.446 2.532 23.576 1.00 85.69 204 THR A O 1
ATOM 1601 N N . SER A 1 205 ? -18.647 2.502 25.476 1.00 85.19 205 SER A N 1
ATOM 1602 C CA . SER A 1 205 ? -19.742 3.282 24.908 1.00 85.19 205 SER A CA 1
ATOM 1603 C C . SER A 1 205 ? -19.407 4.777 24.891 1.00 85.19 205 SER A C 1
ATOM 1605 O O . SER A 1 205 ? -18.581 5.239 25.689 1.00 85.19 205 SER A O 1
ATOM 1607 N N . PRO A 1 206 ? -20.060 5.547 24.005 1.00 81.75 206 PRO A N 1
ATOM 1608 C CA . PRO A 1 206 ? -20.115 7.001 24.101 1.00 81.75 206 PRO A CA 1
ATOM 1609 C C . PRO A 1 206 ? -20.663 7.488 25.451 1.00 81.75 206 PRO A C 1
ATOM 1611 O O . PRO A 1 206 ? -21.424 6.787 26.129 1.00 81.75 206 PRO A O 1
ATOM 1614 N N . ILE A 1 207 ? -20.333 8.732 25.806 1.00 82.12 207 ILE A N 1
ATOM 1615 C CA . ILE A 1 207 ? -20.833 9.397 27.017 1.00 82.12 207 ILE A CA 1
ATOM 1616 C C . ILE A 1 207 ? -22.370 9.377 27.014 1.00 82.12 207 ILE A C 1
ATOM 1618 O O . ILE A 1 207 ? -22.997 9.669 26.000 1.00 82.12 207 ILE A O 1
ATOM 1622 N N . ASN A 1 208 ? -22.972 9.028 28.155 1.00 85.38 208 ASN A N 1
ATOM 1623 C CA . ASN A 1 208 ? -24.426 8.916 28.342 1.00 85.38 208 ASN A CA 1
ATOM 1624 C C . ASN A 1 208 ? -25.124 7.870 27.453 1.00 85.38 208 ASN A C 1
ATOM 1626 O O . ASN A 1 208 ? -26.326 7.967 27.214 1.00 85.38 208 ASN A O 1
ATOM 1630 N N . SER A 1 209 ? -24.401 6.848 26.989 1.00 86.56 209 SER A N 1
ATOM 1631 C CA . SER A 1 209 ? -24.982 5.758 26.202 1.00 86.56 209 SER A CA 1
ATOM 1632 C C . SER A 1 209 ? -24.581 4.380 26.734 1.00 86.56 209 SER A C 1
ATOM 1634 O O . SER A 1 209 ? -23.542 4.213 27.378 1.00 86.56 209 SER A O 1
ATOM 1636 N N . SER A 1 210 ? -25.426 3.379 26.483 1.00 87.62 210 SER A N 1
ATOM 1637 C CA . SER A 1 210 ? -25.181 1.994 26.893 1.00 87.62 210 SER A CA 1
ATOM 1638 C C . SER A 1 210 ? -24.379 1.235 25.837 1.00 87.62 210 SER A C 1
ATOM 1640 O O . SER A 1 210 ? -24.716 1.273 24.655 1.00 87.62 210 SER A O 1
ATOM 1642 N N . LEU A 1 211 ? -23.369 0.478 26.271 1.00 87.81 211 LEU A N 1
ATOM 1643 C CA . LEU A 1 211 ? -22.668 -0.490 25.428 1.00 87.81 211 LEU A CA 1
ATOM 1644 C C . LEU A 1 211 ? -23.477 -1.792 25.370 1.00 87.81 211 LEU A C 1
ATOM 1646 O O . LEU A 1 211 ? -23.815 -2.349 26.414 1.00 87.81 211 LEU A O 1
ATOM 1650 N N . LYS A 1 212 ? -23.797 -2.280 24.168 1.00 87.12 212 LYS A N 1
ATOM 1651 C CA . LYS A 1 212 ? -24.515 -3.548 23.970 1.00 87.12 212 LYS A CA 1
ATOM 1652 C C . LYS A 1 212 ? -23.619 -4.546 23.246 1.00 87.12 212 LYS A C 1
ATOM 1654 O O . LYS A 1 212 ? -23.107 -4.242 22.174 1.00 87.12 212 LYS A O 1
ATOM 1659 N N . PHE A 1 213 ? -23.480 -5.735 23.822 1.00 84.81 213 PHE A N 1
ATOM 1660 C CA . PHE A 1 213 ? -22.870 -6.892 23.174 1.00 84.81 213 PHE A CA 1
ATOM 1661 C C . PHE A 1 213 ? -23.967 -7.911 22.879 1.00 84.81 213 PHE A C 1
ATOM 1663 O O . PHE A 1 213 ? -24.644 -8.370 23.798 1.00 84.81 213 PHE A O 1
ATOM 1670 N N . GLU A 1 214 ? -24.143 -8.257 21.609 1.00 84.25 214 GLU A N 1
ATOM 1671 C CA . GLU A 1 214 ? -25.128 -9.236 21.154 1.00 84.25 214 GLU A CA 1
ATOM 1672 C C . GLU A 1 214 ? -24.442 -10.222 20.210 1.00 84.25 214 GLU A C 1
ATOM 1674 O O . GLU A 1 214 ? -23.637 -9.835 19.364 1.00 84.25 214 GLU A O 1
ATOM 1679 N N . ALA A 1 215 ? -24.729 -11.507 20.385 1.00 80.69 215 ALA A N 1
ATOM 1680 C CA . ALA A 1 215 ? -24.294 -12.551 19.474 1.00 80.69 215 ALA A CA 1
ATOM 1681 C C . ALA A 1 215 ? -25.361 -13.639 19.427 1.00 80.69 215 ALA A C 1
ATOM 1683 O O . ALA A 1 215 ? -25.889 -14.029 20.468 1.00 80.69 215 ALA A O 1
ATOM 1684 N N . ASP A 1 216 ? -25.610 -14.186 18.238 1.00 81.81 216 ASP A N 1
ATOM 1685 C CA . ASP A 1 216 ? -26.648 -15.203 18.035 1.00 81.81 216 ASP A CA 1
ATOM 1686 C C . ASP A 1 216 ? -26.392 -16.489 18.829 1.00 81.81 216 ASP A C 1
ATOM 1688 O O . ASP A 1 216 ? -27.321 -17.217 19.176 1.00 81.81 216 ASP A O 1
ATOM 1692 N N . ARG A 1 217 ? -25.115 -16.804 19.090 1.00 81.38 217 ARG A N 1
ATOM 1693 C CA . ARG A 1 217 ? -24.719 -18.109 19.631 1.00 81.38 217 ARG A CA 1
ATOM 1694 C C . ARG A 1 217 ? -23.825 -18.036 20.863 1.00 81.38 217 ARG A C 1
ATOM 1696 O O . ARG A 1 217 ? -24.081 -18.750 21.827 1.00 81.38 217 ARG A O 1
ATOM 1703 N N . ARG A 1 218 ? -22.753 -17.237 20.839 1.00 80.50 218 ARG A N 1
ATOM 1704 C CA . ARG A 1 218 ? -21.809 -17.134 21.962 1.00 80.50 218 ARG A CA 1
ATOM 1705 C C . ARG A 1 218 ? -21.003 -15.840 21.900 1.00 80.50 218 ARG A C 1
ATOM 1707 O O . ARG A 1 218 ? -20.480 -15.505 20.843 1.00 80.50 218 ARG A O 1
ATOM 1714 N N . VAL A 1 219 ? -20.837 -15.190 23.050 1.00 79.81 219 VAL A N 1
ATOM 1715 C CA . VAL A 1 219 ? -19.861 -14.113 23.270 1.00 79.81 219 VAL A CA 1
ATOM 1716 C C . VAL A 1 219 ? -18.735 -14.667 24.141 1.00 79.81 219 VAL A C 1
ATOM 1718 O O . VAL A 1 219 ? -18.998 -15.231 25.201 1.00 79.81 219 VAL A O 1
ATOM 1721 N N . THR A 1 220 ? -17.485 -14.525 23.704 1.00 78.88 220 THR A N 1
ATOM 1722 C CA . THR A 1 220 ? -16.291 -14.874 24.489 1.00 78.88 220 THR A CA 1
ATOM 1723 C C . THR A 1 220 ? -15.373 -13.666 24.560 1.00 78.88 220 THR A C 1
ATOM 1725 O O . THR A 1 220 ? -14.949 -13.168 23.522 1.00 78.88 220 THR A O 1
ATOM 1728 N N . VAL A 1 221 ? -15.053 -13.209 25.770 1.00 78.19 221 VAL A N 1
ATOM 1729 C CA . VAL A 1 221 ? -14.119 -12.098 26.002 1.00 78.19 221 VAL A CA 1
ATOM 1730 C C . VAL A 1 221 ? -12.862 -12.672 26.638 1.00 78.19 221 VAL A C 1
ATOM 1732 O O . VAL A 1 221 ? -12.962 -13.388 27.632 1.00 78.19 221 VAL A O 1
ATOM 1735 N N . HIS A 1 222 ? -11.701 -12.459 26.023 1.00 77.62 222 HIS A N 1
ATOM 1736 C CA . HIS A 1 222 ? -10.406 -12.974 26.479 1.00 77.62 222 HIS A CA 1
ATOM 1737 C C . HIS A 1 222 ? -9.411 -11.810 26.490 1.00 77.62 222 HIS A C 1
ATOM 1739 O O . HIS A 1 222 ? -9.462 -10.960 25.604 1.00 77.62 222 HIS A O 1
ATOM 1745 N N . GLY A 1 223 ? -8.522 -11.768 27.478 1.00 70.62 223 GLY A N 1
ATOM 1746 C CA . GLY A 1 223 ? -7.472 -10.757 27.573 1.00 70.62 223 GLY A CA 1
ATOM 1747 C C . GLY A 1 223 ? -6.182 -11.383 28.083 1.00 70.62 223 GLY A C 1
ATOM 1748 O O . GLY A 1 223 ? -6.227 -12.243 28.962 1.00 70.62 223 GLY A O 1
ATOM 1749 N N . THR A 1 224 ? -5.047 -10.960 27.526 1.00 75.44 224 THR A N 1
ATOM 1750 C CA . THR A 1 224 ? -3.710 -11.498 27.838 1.00 75.44 224 THR A CA 1
ATOM 1751 C C . THR A 1 224 ? -3.358 -11.377 29.324 1.00 75.44 224 THR A C 1
ATOM 1753 O O . THR A 1 224 ? -2.694 -12.249 29.871 1.00 75.44 224 THR A O 1
ATOM 1756 N N . GLU A 1 225 ? -3.861 -10.334 29.990 1.00 79.19 225 GLU A N 1
ATOM 1757 C CA . GLU A 1 225 ? -3.645 -10.054 31.419 1.00 79.19 225 GLU A CA 1
ATOM 1758 C C . GLU A 1 225 ? -4.948 -10.144 32.241 1.00 79.19 225 GLU A C 1
ATOM 1760 O O . GLU A 1 225 ? -5.020 -9.687 33.380 1.00 79.19 225 GLU A O 1
ATOM 1765 N N . GLY A 1 226 ? -5.999 -10.735 31.666 1.00 75.75 226 GLY A N 1
ATOM 1766 C CA . GLY A 1 226 ? -7.354 -10.729 32.218 1.00 75.75 226 GLY A CA 1
ATOM 1767 C C . GLY A 1 226 ? -8.272 -9.701 31.551 1.00 75.75 226 GLY A C 1
ATOM 1768 O O . GLY A 1 226 ? -7.904 -9.026 30.591 1.00 75.75 226 GLY A O 1
ATOM 1769 N N . VAL A 1 227 ? -9.513 -9.618 32.034 1.00 80.31 227 VAL A N 1
ATOM 1770 C CA . VAL A 1 227 ? -10.560 -8.742 31.484 1.00 80.31 227 VAL A CA 1
ATOM 1771 C C . VAL A 1 227 ? -11.112 -7.877 32.611 1.00 80.31 227 VAL A C 1
ATOM 1773 O O . VAL A 1 227 ? -11.601 -8.403 33.609 1.00 80.31 227 VAL A O 1
ATOM 1776 N N . ARG A 1 228 ? -11.070 -6.550 32.444 1.00 83.38 228 ARG A N 1
ATOM 1777 C CA . ARG A 1 228 ? -11.681 -5.589 33.373 1.00 83.38 228 ARG A CA 1
ATOM 1778 C C . ARG A 1 228 ? -12.940 -4.997 32.749 1.00 83.38 228 ARG A C 1
ATOM 1780 O O . ARG A 1 228 ? -12.882 -4.445 31.655 1.00 83.38 228 ARG A O 1
ATOM 1787 N N . MET A 1 229 ? -14.067 -5.112 33.448 1.00 85.44 229 MET A N 1
ATOM 1788 C CA . MET A 1 229 ? -15.348 -4.538 33.035 1.00 85.44 229 MET A CA 1
ATOM 1789 C C . MET A 1 229 ? -15.844 -3.571 34.106 1.00 85.44 229 MET A C 1
ATOM 1791 O O . MET A 1 229 ? -15.998 -3.949 35.264 1.00 85.44 229 MET A O 1
ATOM 1795 N N . GLU A 1 230 ? -16.110 -2.334 33.701 1.00 85.81 230 GLU A N 1
ATOM 1796 C CA . GLU A 1 230 ? -16.623 -1.270 34.560 1.00 85.81 230 GLU A CA 1
ATOM 1797 C C . GLU A 1 230 ? -17.856 -0.657 33.897 1.00 85.81 230 GLU A C 1
ATOM 1799 O O . GLU A 1 230 ? -17.820 -0.277 32.726 1.00 85.81 230 GLU A O 1
ATOM 1804 N N . ALA A 1 231 ? -18.955 -0.568 34.639 1.00 86.00 231 ALA A N 1
ATOM 1805 C CA . ALA A 1 231 ? -20.163 0.124 34.211 1.00 86.00 231 ALA A CA 1
ATOM 1806 C C . ALA A 1 231 ? -20.952 0.590 35.437 1.00 86.00 231 ALA A C 1
ATOM 1808 O O . ALA A 1 231 ? -20.772 0.059 36.533 1.00 86.00 231 ALA A O 1
ATOM 1809 N N . LYS A 1 232 ? -21.857 1.556 35.236 1.00 88.38 232 LYS A N 1
ATOM 1810 C CA . LYS A 1 232 ? -22.835 1.939 36.264 1.00 88.38 232 LYS A CA 1
ATOM 1811 C C . LYS A 1 232 ? -23.750 0.760 36.606 1.00 88.38 232 LYS A C 1
ATOM 1813 O O . LYS A 1 232 ? -23.912 0.438 37.773 1.00 88.38 232 LYS A O 1
ATOM 1818 N N . ASP A 1 233 ? -24.281 0.116 35.570 1.00 87.94 233 ASP A N 1
ATOM 1819 C CA . ASP A 1 233 ? -25.139 -1.059 35.658 1.00 87.94 233 ASP A CA 1
ATOM 1820 C C . ASP A 1 233 ? -24.688 -2.075 34.600 1.00 87.94 233 ASP A C 1
ATOM 1822 O O . ASP A 1 233 ? -24.428 -1.705 33.451 1.00 87.94 233 ASP A O 1
ATOM 1826 N N . ILE A 1 234 ? -24.597 -3.355 34.973 1.00 87.81 234 ILE A N 1
ATOM 1827 C CA . ILE A 1 234 ? -24.257 -4.456 34.060 1.00 87.81 234 ILE A CA 1
ATOM 1828 C C . ILE A 1 234 ? -25.458 -5.403 33.978 1.00 87.81 234 ILE A C 1
ATOM 1830 O O . ILE A 1 234 ? -25.850 -6.000 34.979 1.00 87.81 234 ILE A O 1
ATOM 1834 N N . LEU A 1 235 ? -26.032 -5.557 32.780 1.00 88.06 235 LEU A N 1
ATOM 1835 C CA . LEU A 1 235 ? -27.184 -6.424 32.521 1.00 88.06 235 LEU A CA 1
ATOM 1836 C C . LEU A 1 235 ? -26.802 -7.554 31.563 1.00 88.06 235 LEU A C 1
ATOM 1838 O O . LEU A 1 235 ? -26.556 -7.317 30.383 1.00 88.06 235 LEU A O 1
ATOM 1842 N N . TRP A 1 236 ? -26.831 -8.789 32.059 1.00 86.12 236 TRP A N 1
ATOM 1843 C CA . TRP A 1 236 ? -26.628 -9.990 31.251 1.00 86.12 236 TRP A CA 1
ATOM 1844 C C . TRP A 1 236 ? -27.972 -10.633 30.914 1.00 86.12 236 TRP A C 1
ATOM 1846 O O . TRP A 1 236 ? -28.792 -10.871 31.799 1.00 86.12 236 TRP A O 1
ATOM 1856 N N . LYS A 1 237 ? -28.199 -10.932 29.633 1.00 84.94 237 LYS A N 1
ATOM 1857 C CA . LYS A 1 237 ? -29.357 -11.701 29.163 1.00 84.94 237 LYS A CA 1
ATOM 1858 C C . LYS A 1 237 ? -28.866 -12.863 28.312 1.00 84.94 237 LYS A C 1
ATOM 1860 O O . LYS A 1 237 ? -28.217 -12.644 27.295 1.00 84.94 237 LYS A O 1
ATOM 1865 N N . ALA A 1 238 ? -29.193 -14.082 28.722 1.00 84.56 238 ALA A N 1
ATOM 1866 C CA . ALA A 1 238 ? -28.930 -15.303 27.971 1.00 84.56 238 ALA A CA 1
ATOM 1867 C C . ALA A 1 238 ? -30.239 -16.090 27.836 1.00 84.56 238 ALA A C 1
ATOM 1869 O O . ALA A 1 238 ? -31.052 -16.093 28.758 1.00 84.56 238 ALA A O 1
ATOM 1870 N N . ARG A 1 239 ? -30.461 -16.734 26.682 1.00 82.94 239 ARG A N 1
ATOM 1871 C CA . ARG A 1 239 ? -31.650 -17.578 26.464 1.00 82.94 239 ARG A CA 1
ATOM 1872 C C . ARG A 1 239 ? -31.584 -18.875 27.275 1.00 82.94 239 ARG A C 1
ATOM 1874 O O . ARG A 1 239 ? -32.620 -19.348 27.721 1.00 82.94 239 ARG A O 1
ATOM 1881 N N . THR A 1 240 ? -30.387 -19.442 27.402 1.00 83.25 240 THR A N 1
ATOM 1882 C CA . THR A 1 240 ? -30.167 -20.744 28.038 1.00 83.25 240 THR A CA 1
ATOM 1883 C C . THR A 1 240 ? -29.370 -20.551 29.320 1.00 83.25 240 THR A C 1
ATOM 1885 O O . THR A 1 240 ? -29.963 -20.382 30.376 1.00 83.25 240 THR A O 1
ATOM 1888 N N . ASP A 1 241 ? -28.044 -20.449 29.212 1.00 79.31 241 ASP A N 1
ATOM 1889 C CA . ASP A 1 241 ? -27.149 -20.445 30.364 1.00 79.31 241 ASP A CA 1
ATOM 1890 C C . ASP A 1 241 ? -26.156 -19.281 30.291 1.00 79.31 241 ASP A C 1
ATOM 1892 O O . ASP A 1 241 ? -25.714 -18.878 29.210 1.00 79.31 241 ASP A O 1
ATOM 1896 N N . LEU A 1 242 ? -25.776 -18.765 31.461 1.00 78.50 242 LEU A N 1
ATOM 1897 C CA . LEU A 1 242 ? -24.710 -17.784 31.635 1.00 78.50 242 LEU A CA 1
ATOM 1898 C C . LEU A 1 242 ? -23.593 -18.421 32.469 1.00 78.50 242 LEU A C 1
ATOM 1900 O O . LEU A 1 242 ? -23.769 -18.669 33.659 1.00 78.50 242 LEU A O 1
ATOM 1904 N N . PHE A 1 243 ? -22.434 -18.658 31.853 1.00 74.06 243 PHE A N 1
ATOM 1905 C CA . PHE A 1 243 ? -21.259 -19.204 32.533 1.00 74.06 243 PHE A CA 1
ATOM 1906 C C . PHE A 1 243 ? -20.201 -18.115 32.717 1.00 74.06 243 PHE A C 1
ATOM 1908 O O . PHE A 1 243 ? -19.624 -17.638 31.741 1.00 74.06 243 PHE A O 1
ATOM 1915 N N . LEU A 1 244 ? -19.919 -17.746 33.969 1.00 73.94 244 LEU A N 1
ATOM 1916 C CA . LEU A 1 244 ? -18.746 -16.944 34.322 1.00 73.94 244 LEU A CA 1
ATOM 1917 C C . LEU A 1 244 ? -17.682 -17.866 34.918 1.00 73.94 244 LEU A C 1
ATOM 1919 O O . LEU A 1 244 ? -17.889 -18.459 35.975 1.00 73.94 244 LEU A O 1
ATOM 1923 N N . LYS A 1 245 ? -16.537 -17.969 34.240 1.00 70.81 245 LYS A N 1
ATOM 1924 C CA . LYS A 1 245 ? -15.361 -18.705 34.710 1.00 70.81 245 LYS A CA 1
ATOM 1925 C C . LYS A 1 245 ? -14.189 -17.733 34.816 1.00 70.81 245 LYS A C 1
ATOM 1927 O O . LYS A 1 245 ? -13.852 -17.082 33.834 1.00 70.81 245 LYS A O 1
ATOM 1932 N N . SER A 1 246 ? -13.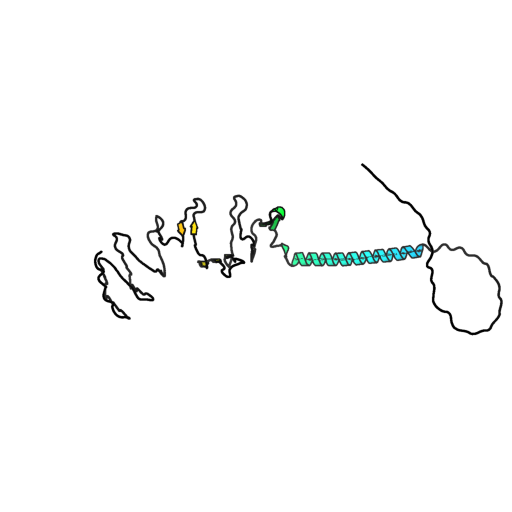595 -17.634 36.002 1.00 67.44 246 SER A N 1
ATOM 1933 C CA . SER A 1 246 ? -12.355 -16.889 36.240 1.00 67.44 246 SER A CA 1
ATOM 1934 C C . SER A 1 246 ? -11.259 -17.907 36.515 1.00 67.44 246 SER A C 1
ATOM 1936 O O . SER A 1 246 ? -11.312 -18.581 37.541 1.00 67.44 246 SER A O 1
ATOM 1938 N N . ASP A 1 247 ? -10.307 -18.055 35.594 1.00 67.44 247 ASP A N 1
ATOM 1939 C CA . ASP A 1 247 ? -9.234 -19.050 35.734 1.00 67.44 247 ASP A CA 1
ATOM 1940 C C . ASP A 1 247 ? -8.156 -18.604 36.740 1.00 67.44 247 ASP A C 1
ATOM 1942 O O . ASP A 1 247 ? -7.544 -19.446 37.388 1.00 67.44 247 ASP A O 1
ATOM 1946 N N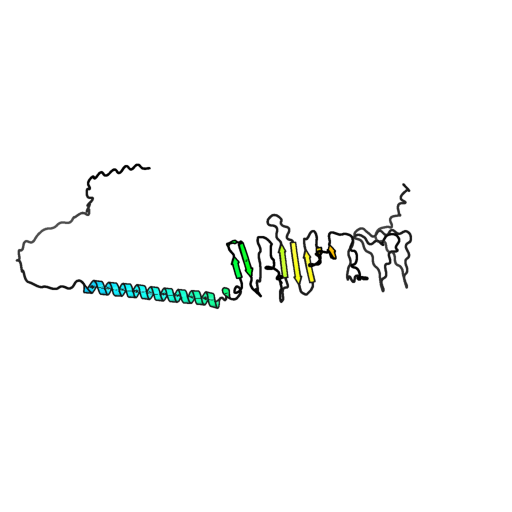 . ASN A 1 248 ? -8.012 -17.291 36.957 1.00 59.53 248 ASN A N 1
ATOM 1947 C CA . ASN A 1 248 ? -7.202 -16.692 38.020 1.00 59.53 248 ASN A CA 1
ATOM 1948 C C . ASN A 1 248 ? -8.111 -15.801 38.891 1.00 59.53 248 ASN A C 1
ATOM 1950 O O . ASN A 1 248 ? -8.980 -15.109 38.364 1.00 59.53 248 ASN A O 1
ATOM 1954 N N . GLY A 1 249 ? -7.988 -15.897 40.218 1.00 49.06 249 GLY A N 1
ATOM 1955 C CA . GLY A 1 249 ? -8.994 -15.485 41.211 1.00 49.06 249 GLY A CA 1
ATOM 1956 C C . GLY A 1 249 ? -9.626 -14.088 41.066 1.00 49.06 249 GLY A C 1
ATOM 1957 O O . GLY A 1 249 ? -9.006 -13.129 40.618 1.00 49.06 249 GLY A O 1
ATOM 1958 N N . LEU A 1 250 ? -10.883 -13.989 41.516 1.00 51.22 250 LEU A N 1
ATOM 1959 C CA . LEU A 1 250 ? -11.684 -12.763 41.569 1.00 51.22 250 LEU A CA 1
ATOM 1960 C C . LEU A 1 250 ? -10.986 -11.699 42.446 1.00 51.22 250 LEU A C 1
ATOM 1962 O O . LEU A 1 250 ? -10.955 -11.829 43.672 1.00 51.22 250 LEU A O 1
ATOM 1966 N N . GLN A 1 251 ? -10.439 -10.635 41.852 1.00 56.06 251 GLN A N 1
ATOM 1967 C CA . GLN A 1 251 ? -9.969 -9.477 42.620 1.00 56.06 251 GLN A CA 1
ATOM 1968 C C . GLN A 1 251 ? -11.165 -8.606 43.019 1.00 56.06 251 GLN A C 1
ATOM 1970 O O . GLN A 1 251 ? -11.980 -8.204 42.189 1.00 56.06 251 GLN A O 1
ATOM 1975 N N . LYS A 1 252 ? -11.295 -8.356 44.324 1.00 47.16 252 LYS A N 1
ATOM 1976 C CA . LYS A 1 252 ? -12.376 -7.557 44.908 1.00 47.16 252 LYS A CA 1
ATOM 1977 C C . LYS A 1 252 ? -12.266 -6.107 44.401 1.00 47.16 252 LYS A C 1
ATOM 1979 O O . LYS A 1 252 ? -11.162 -5.570 44.432 1.00 47.16 252 LYS A O 1
ATOM 1984 N N . PRO A 1 253 ? -13.366 -5.459 43.974 1.00 52.53 253 PRO A N 1
ATOM 1985 C CA . PRO A 1 253 ? -13.316 -4.073 43.521 1.00 52.53 253 PRO A CA 1
ATOM 1986 C C . PRO A 1 253 ? -12.876 -3.160 44.669 1.00 52.53 253 PRO A C 1
ATOM 1988 O O . PRO A 1 253 ? -13.501 -3.126 45.734 1.00 52.53 253 PRO A O 1
ATOM 1991 N N . GLU A 1 254 ? -11.783 -2.433 44.457 1.00 49.56 254 GLU A N 1
ATOM 1992 C CA . GLU A 1 254 ? -11.289 -1.426 45.388 1.00 49.56 254 GLU A CA 1
ATOM 1993 C C . GLU A 1 254 ? -12.193 -0.191 45.295 1.00 49.56 254 GLU A C 1
ATOM 1995 O O . GLU A 1 254 ? -12.315 0.442 44.248 1.00 49.56 254 GLU A O 1
ATOM 2000 N N . ARG A 1 255 ? -12.899 0.129 46.388 1.00 43.53 255 ARG A N 1
ATOM 2001 C CA . ARG A 1 255 ? -13.695 1.360 46.481 1.00 43.53 255 ARG A CA 1
ATOM 2002 C C . ARG A 1 255 ? -12.742 2.553 46.440 1.00 43.53 255 ARG A C 1
ATOM 2004 O O . ARG A 1 255 ? -12.090 2.845 47.442 1.00 43.53 255 ARG A O 1
ATOM 2011 N N . SER A 1 256 ? -12.719 3.277 45.325 1.00 50.44 256 SER A N 1
ATOM 2012 C CA . SER A 1 256 ? -12.117 4.607 45.265 1.00 50.44 256 SER A CA 1
ATOM 2013 C C . SER A 1 256 ? -12.846 5.533 46.244 1.00 50.44 256 SER A C 1
ATOM 2015 O O . SER A 1 256 ? -14.070 5.685 46.174 1.00 50.44 256 SER A O 1
ATOM 2017 N N . LYS A 1 257 ? -12.105 6.131 47.182 1.00 40.53 257 LYS A N 1
ATOM 2018 C CA . LYS A 1 257 ? -12.629 7.184 48.060 1.00 40.53 257 LYS A CA 1
ATOM 2019 C C . LYS A 1 257 ? -12.986 8.421 47.220 1.00 40.53 257 LYS A C 1
ATOM 2021 O O . LYS A 1 257 ? -12.272 8.697 46.257 1.00 40.53 257 LYS A O 1
ATOM 2026 N N . PRO A 1 258 ? -14.062 9.149 47.565 1.00 49.25 258 PRO A N 1
ATOM 2027 C CA . PRO A 1 258 ? -14.401 10.390 46.881 1.00 49.25 258 PRO A CA 1
ATOM 2028 C C . PRO A 1 258 ? -13.312 11.442 47.138 1.00 49.25 258 PRO A C 1
ATOM 2030 O O . PRO A 1 258 ? -12.848 11.576 48.273 1.00 49.25 258 PRO A O 1
ATOM 2033 N N . VAL A 1 259 ? -12.911 12.135 46.068 1.00 47.91 259 VAL A N 1
ATOM 2034 C CA . VAL A 1 259 ? -12.157 13.400 46.099 1.00 47.91 259 VAL A CA 1
ATOM 2035 C C . VAL A 1 259 ? -13.160 14.542 46.126 1.00 47.91 259 VAL A C 1
ATOM 2037 O O . VAL A 1 259 ? -14.157 14.434 45.374 1.00 47.91 259 VAL A O 1
#

Sequence (259 aa):
MSKLDDDLSNSDKPLITQNFNQNNNVVSLGKARGTMKDGSSRSSTTDVSSERKRYCLWMLIFLLGVMGLCNLFLSITIFAVLRMNQRMESMEVIPEENLITFFGKTDLDRLCIWRGICQGYGDEPMAISGDDSGVQINVRNLRDQNHSSVQVYWNGTTVSRVKVLEAKDPRTGTTYFSTNSPNFELPSGVEKIGVKIAETHRVTSPINSSLKFEADRRVTVHGTEGVRMEAKDILWKARTDLFLKSDNGLQKPERSKPV

Foldseek 3Di:
DDDDDDDDDDDDDDDDDDDDDDDDDDDDDDDDDDDDDDDDDDDDDDPPVVVVVVVVVVVVVVVVVVVVVVVVVVVVVCCVVVCPCVQVVAWDQDPVVRDIGGDPDHDDPDDDDPVPDDADDDPDGDDDADDAQFDKDWADDPVDPQIWIWGDDPVDIDTPRDPKDWDADPVPRHTQDMPVDPDNDDPPPDPDDDDPDDDDPDDDDPPPDDDDDDDPPDDDDDDPVDDDDDDPDDDDDDPPDDDDDDPDDDDDDDDDDDD

Secondary structure (DSSP, 8-state):
---------------------------------------------SSHHHHHHHHHHHHHHHHHHHHHHHHHHHHHHHHHHTTSSTT-TTEEEETTTTEEEE-S----S----SS-----STTPPP----SSS-EEEEEE-TT-S-EEEEEEETTEEEEES-S--EEE-TTT--EEEETT-S--PPPTT------S----S---PPTT-------SS------BTB-----S------SS------SS--PPP--PPP-